Protein AF-A0A971FD75-F1 (afdb_monomer_lite)

Structure (mmCIF, N/CA/C/O backbone):
data_AF-A0A971FD75-F1
#
_entry.id   AF-A0A971FD75-F1
#
loop_
_atom_site.group_PDB
_atom_site.id
_atom_site.type_symbol
_atom_site.label_atom_id
_atom_site.label_alt_id
_atom_site.label_comp_id
_atom_site.label_asym_id
_atom_site.label_entity_id
_atom_site.label_seq_id
_atom_site.pdbx_PDB_ins_code
_atom_site.Cartn_x
_atom_site.Cartn_y
_atom_site.Cartn_z
_atom_site.occupancy
_atom_site.B_iso_or_equiv
_atom_site.auth_seq_id
_atom_site.auth_comp_id
_atom_site.auth_asym_id
_atom_site.auth_atom_id
_atom_site.pdbx_PDB_model_num
ATOM 1 N N . MET A 1 1 ? 3.242 29.278 -9.522 1.00 62.44 1 MET A N 1
ATOM 2 C CA . MET A 1 1 ? 1.840 29.009 -9.127 1.00 62.44 1 MET A CA 1
ATOM 3 C C . MET A 1 1 ? 1.045 28.416 -10.281 1.00 62.44 1 MET A C 1
ATOM 5 O O . MET A 1 1 ? 0.340 27.454 -10.032 1.00 62.44 1 MET A O 1
ATOM 9 N N . GLU A 1 2 ? 1.221 28.890 -11.520 1.00 74.38 2 GLU A N 1
ATOM 10 C CA . GLU A 1 2 ? 0.525 28.341 -12.703 1.00 74.38 2 GLU A CA 1
ATOM 11 C C . GLU A 1 2 ? 0.802 26.853 -12.967 1.00 74.38 2 GLU A C 1
ATOM 13 O O . GLU A 1 2 ? -0.137 26.098 -13.175 1.00 74.38 2 GLU A O 1
ATOM 18 N N . PHE A 1 3 ? 2.045 26.391 -12.792 1.00 81.94 3 PHE A N 1
ATOM 19 C CA . PHE A 1 3 ? 2.397 24.967 -12.920 1.00 81.94 3 PHE A CA 1
ATOM 20 C C . PHE A 1 3 ? 1.574 24.028 -12.014 1.00 81.94 3 PHE A C 1
ATOM 22 O O . PHE A 1 3 ? 1.165 22.949 -12.430 1.00 81.94 3 PHE A O 1
ATOM 29 N N . TYR A 1 4 ? 1.298 24.432 -10.768 1.00 78.31 4 TYR A N 1
ATOM 30 C CA . TYR A 1 4 ? 0.495 23.617 -9.847 1.00 78.31 4 TYR A CA 1
ATOM 31 C C . TYR A 1 4 ? -0.986 23.607 -10.231 1.00 78.31 4 TYR A C 1
ATOM 33 O O . TYR A 1 4 ? -1.673 22.621 -9.975 1.00 78.31 4 TYR A O 1
ATOM 41 N N . LEU A 1 5 ? -1.471 24.695 -10.835 1.00 76.81 5 LEU A N 1
ATOM 42 C CA . LEU A 1 5 ? -2.835 24.776 -11.343 1.00 76.81 5 LEU A CA 1
ATOM 43 C C . LEU A 1 5 ? -2.998 23.892 -12.580 1.00 76.81 5 LEU A C 1
ATOM 45 O O . LEU A 1 5 ? -3.958 23.136 -12.622 1.00 76.81 5 LEU A O 1
ATOM 49 N N . GLU A 1 6 ? -2.043 23.893 -13.514 1.00 83.25 6 GLU A N 1
ATOM 50 C CA . GLU A 1 6 ? -2.048 22.984 -14.672 1.00 83.25 6 GLU A CA 1
ATOM 51 C C . GLU A 1 6 ? -1.949 21.510 -14.264 1.00 83.25 6 GLU A C 1
ATOM 53 O O . GLU A 1 6 ? -2.696 20.683 -14.780 1.00 83.25 6 GLU A O 1
ATOM 58 N N . LEU A 1 7 ? -1.089 21.175 -13.294 1.00 84.12 7 LEU A N 1
ATOM 59 C CA . LEU A 1 7 ? -0.942 19.799 -12.805 1.00 84.12 7 LEU A CA 1
ATOM 60 C C . LEU A 1 7 ? -2.234 19.268 -12.159 1.00 84.12 7 LEU A C 1
ATOM 62 O O . LEU A 1 7 ? -2.563 18.091 -12.297 1.00 84.12 7 LEU A O 1
ATOM 66 N N . LEU A 1 8 ? -2.958 20.123 -11.430 1.00 88.25 8 LEU A N 1
ATOM 67 C CA . LEU A 1 8 ? -4.192 19.751 -10.732 1.00 88.25 8 LEU A CA 1
ATOM 68 C C . LEU A 1 8 ? -5.453 19.946 -11.580 1.00 88.25 8 LEU A C 1
ATOM 70 O O . LEU A 1 8 ? -6.511 19.448 -11.195 1.00 88.25 8 LEU A O 1
ATOM 74 N N . ASN A 1 9 ? -5.367 20.630 -12.722 1.00 88.88 9 ASN A N 1
ATOM 75 C CA . ASN A 1 9 ? -6.523 20.914 -13.569 1.00 88.88 9 ASN A CA 1
ATOM 76 C C . ASN A 1 9 ? -7.304 19.647 -13.977 1.00 88.88 9 ASN A C 1
ATOM 78 O O . ASN A 1 9 ? -8.520 19.632 -13.788 1.00 88.88 9 ASN A O 1
ATOM 82 N N . PRO A 1 10 ? -6.653 18.536 -14.386 1.00 89.19 10 PRO A N 1
ATOM 83 C CA . PRO A 1 10 ? -7.363 17.296 -14.713 1.00 89.19 10 PRO A CA 1
ATOM 84 C C . PRO A 1 10 ? -8.134 16.718 -13.518 1.00 89.19 10 PRO A C 1
ATOM 86 O O . PRO A 1 10 ? -9.202 16.127 -13.672 1.00 89.19 10 PRO A O 1
ATOM 89 N N . VAL A 1 11 ? -7.610 16.904 -12.302 1.00 86.81 11 VAL A N 1
ATOM 90 C CA . VAL A 1 11 ? -8.266 16.457 -11.065 1.00 86.81 11 VAL A CA 1
ATOM 91 C C . VAL A 1 11 ? -9.506 17.303 -10.790 1.00 86.81 11 VAL A C 1
ATOM 93 O O . VAL A 1 11 ? -10.548 16.762 -10.420 1.00 86.81 11 VAL A O 1
ATOM 96 N N . PHE A 1 12 ? -9.416 18.620 -10.978 1.00 89.25 12 PHE A N 1
ATOM 97 C CA . PHE A 1 12 ? -10.556 19.517 -10.802 1.00 89.25 12 PHE A CA 1
ATOM 98 C C . PHE A 1 12 ? -11.646 19.284 -11.846 1.00 89.25 12 PHE A C 1
ATOM 100 O O . PHE A 1 12 ? -12.819 19.261 -11.478 1.00 89.25 12 PHE A O 1
ATOM 107 N N . GLU A 1 13 ? -11.276 19.057 -13.106 1.00 90.56 13 GLU A N 1
ATOM 108 C CA . GLU A 1 13 ? -12.218 18.709 -14.174 1.00 90.56 13 GLU A CA 1
ATOM 109 C C . GLU A 1 13 ? -12.960 17.409 -13.849 1.00 90.56 13 GLU A C 1
ATOM 111 O O . GLU A 1 13 ? -14.191 17.389 -13.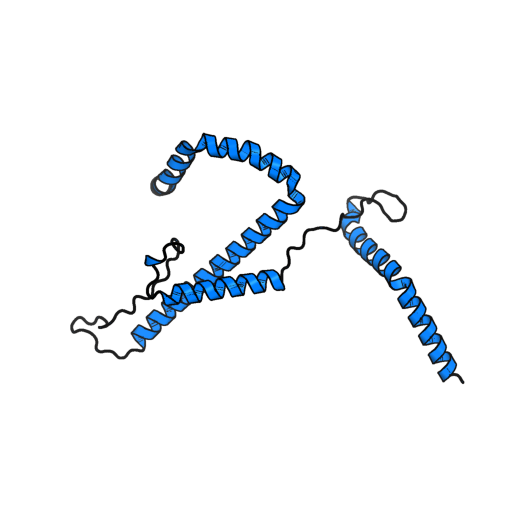853 1.00 90.56 13 GLU A O 1
ATOM 116 N N . HIS A 1 14 ? -12.238 16.363 -13.435 1.00 88.25 14 HIS A N 1
ATOM 117 C CA . HIS A 1 14 ? -12.848 15.101 -13.017 1.00 88.25 14 HIS A CA 1
ATOM 118 C C . HIS A 1 14 ? -13.771 15.274 -11.796 1.00 88.25 14 HIS A C 1
ATOM 120 O O . HIS A 1 14 ? -14.901 14.785 -11.772 1.00 88.25 14 HIS A O 1
ATOM 126 N N . LEU A 1 15 ? -13.339 16.017 -10.772 1.00 89.88 15 LEU A N 1
ATOM 127 C CA . LEU A 1 15 ? -14.175 16.295 -9.600 1.00 89.88 15 LEU A CA 1
ATOM 128 C C . LEU A 1 15 ? -15.438 17.081 -9.962 1.00 89.88 15 LEU A C 1
ATOM 130 O O . LEU A 1 15 ? -16.502 16.816 -9.400 1.00 89.88 15 LEU A O 1
ATOM 134 N N . ALA A 1 16 ? -15.333 18.041 -10.882 1.00 90.69 16 ALA A N 1
ATOM 135 C CA . ALA A 1 16 ? -16.461 18.833 -11.348 1.00 90.69 16 ALA A CA 1
ATOM 136 C C . ALA A 1 16 ? -17.459 17.981 -12.146 1.00 90.69 16 ALA A C 1
ATOM 138 O O . ALA A 1 16 ? -18.668 18.111 -11.928 1.00 90.69 16 ALA A O 1
ATOM 139 N N . GLU A 1 17 ? -16.958 17.093 -13.008 1.00 94.25 17 GLU A N 1
ATOM 140 C CA . GLU A 1 17 ? -17.754 16.166 -13.817 1.00 94.25 17 GLU A CA 1
ATOM 141 C C . GLU A 1 17 ? -18.532 15.175 -12.936 1.00 94.25 17 GLU A C 1
ATOM 143 O O . GLU A 1 17 ? -19.745 15.014 -13.083 1.00 94.25 17 GLU A O 1
ATOM 148 N N . TYR A 1 18 ? -17.875 14.588 -11.932 1.00 93.25 18 TYR A N 1
ATOM 149 C CA . TYR A 1 18 ? -18.455 13.534 -11.091 1.00 93.25 18 TYR A CA 1
ATOM 150 C C . TYR A 1 18 ? -18.986 14.025 -9.733 1.00 93.25 18 TYR A C 1
ATOM 152 O O . TYR A 1 18 ? -19.346 13.222 -8.866 1.00 93.25 18 TYR A O 1
ATOM 160 N N . LYS A 1 19 ? -19.122 15.345 -9.531 1.00 93.25 19 LYS A N 1
ATOM 161 C CA . LYS A 1 19 ? -19.515 15.945 -8.238 1.00 93.25 19 LYS A CA 1
ATOM 162 C C . LYS A 1 19 ? -20.792 15.354 -7.637 1.00 93.25 19 LYS A C 1
ATOM 164 O O . LYS A 1 19 ? -20.858 15.130 -6.432 1.00 93.25 19 LYS A O 1
ATOM 169 N N . ILE A 1 20 ? -21.805 15.076 -8.463 1.00 93.50 20 ILE A N 1
ATOM 170 C CA . ILE A 1 20 ? -23.098 14.541 -8.003 1.00 93.50 20 ILE A CA 1
ATOM 171 C C . ILE A 1 20 ? -22.914 13.130 -7.436 1.00 93.50 20 ILE A C 1
ATOM 173 O O . ILE A 1 20 ? -23.484 12.805 -6.395 1.00 93.50 20 ILE A O 1
ATOM 177 N N . GLN A 1 21 ? -22.082 12.312 -8.082 1.00 93.12 21 GLN A N 1
ATOM 178 C CA . GLN A 1 21 ? -21.790 10.952 -7.639 1.00 93.12 21 GLN A CA 1
ATOM 179 C C . GLN A 1 21 ? -20.998 10.961 -6.331 1.00 93.12 21 GLN A C 1
ATOM 181 O O . GLN A 1 21 ? -21.318 10.197 -5.423 1.00 93.12 21 GLN A O 1
ATOM 186 N N . TYR A 1 22 ? -20.034 11.875 -6.183 1.00 90.38 22 TYR A N 1
ATOM 187 C CA . TYR A 1 22 ? -19.300 12.042 -4.928 1.00 90.38 22 TYR A CA 1
ATOM 188 C C . TYR A 1 22 ? -20.193 12.526 -3.784 1.00 90.38 22 TYR A C 1
ATOM 190 O O . TYR A 1 22 ? -20.110 11.985 -2.683 1.00 90.38 22 TYR A O 1
ATOM 198 N N . ILE A 1 23 ? -21.078 13.498 -4.028 1.00 93.44 23 ILE A N 1
ATOM 199 C CA . ILE A 1 23 ? -22.023 13.994 -3.015 1.00 93.44 23 ILE A CA 1
ATOM 200 C C . ILE A 1 23 ? -23.000 12.886 -2.605 1.00 93.44 23 ILE A C 1
ATOM 202 O O . ILE A 1 23 ? -23.198 12.660 -1.412 1.00 93.44 23 ILE A O 1
ATOM 206 N N . GLY A 1 24 ? -23.572 12.159 -3.569 1.00 95.00 24 GLY A N 1
ATOM 207 C CA . GLY A 1 24 ? -24.460 11.027 -3.293 1.00 95.00 24 GLY A CA 1
ATOM 208 C C . GLY A 1 24 ? -23.749 9.903 -2.534 1.00 95.00 24 GLY A C 1
ATOM 209 O O . GLY A 1 24 ? -24.252 9.412 -1.522 1.00 95.00 24 GLY A O 1
ATOM 210 N N . GLY A 1 25 ? -22.535 9.553 -2.965 1.00 90.38 25 GLY A N 1
ATOM 211 C CA . GLY A 1 25 ? -21.683 8.574 -2.297 1.00 90.38 25 GLY A CA 1
ATOM 212 C C . GLY A 1 25 ? -21.320 8.988 -0.871 1.00 90.38 25 GLY A C 1
ATOM 213 O O . GLY A 1 25 ? -21.386 8.163 0.036 1.00 90.38 25 GLY A O 1
ATOM 214 N N . ALA A 1 26 ? -21.015 10.264 -0.634 1.00 92.12 26 ALA A N 1
ATOM 215 C CA . ALA A 1 26 ? -20.731 10.788 0.699 1.00 92.12 26 ALA A CA 1
ATOM 216 C C . ALA A 1 26 ? -21.976 10.784 1.599 1.00 92.12 26 ALA A C 1
ATOM 218 O O . ALA A 1 26 ? -21.883 10.389 2.762 1.00 92.12 26 ALA A O 1
ATOM 219 N N . ALA A 1 27 ? -23.142 11.165 1.069 1.00 95.06 27 ALA A N 1
ATOM 220 C CA . ALA A 1 27 ? -24.399 11.191 1.815 1.00 95.06 27 ALA A CA 1
ATOM 221 C C . ALA A 1 27 ? -24.818 9.802 2.322 1.00 95.06 27 ALA A C 1
ATOM 223 O O . ALA A 1 27 ? -25.385 9.700 3.405 1.00 95.06 27 ALA A O 1
ATOM 224 N N . ILE A 1 28 ? -24.508 8.735 1.578 1.00 93.56 28 ILE A N 1
ATOM 225 C CA . ILE A 1 28 ? -24.788 7.344 1.977 1.00 93.56 28 ILE A CA 1
ATOM 226 C C . ILE A 1 28 ? -23.619 6.753 2.782 1.00 93.56 28 ILE A C 1
ATOM 228 O O . ILE A 1 28 ? -23.813 6.097 3.809 1.00 93.56 28 ILE A O 1
ATOM 232 N N . GLY A 1 29 ? -22.390 7.006 2.335 1.00 88.94 29 GLY A N 1
ATOM 233 C CA . GLY A 1 29 ? -21.170 6.434 2.893 1.00 88.94 29 GLY A CA 1
ATOM 234 C C . GLY A 1 29 ? -20.827 6.964 4.282 1.00 88.94 29 GLY A C 1
ATOM 235 O O . GLY A 1 29 ? -20.413 6.182 5.135 1.00 88.94 29 GLY A O 1
ATOM 236 N N . LEU A 1 30 ? -21.031 8.257 4.557 1.00 89.50 30 LEU A N 1
ATOM 237 C CA . LEU A 1 30 ? -20.719 8.840 5.868 1.00 89.50 30 LEU A CA 1
ATOM 238 C C . LEU A 1 30 ? -21.618 8.300 6.993 1.00 89.50 30 LEU A C 1
ATOM 240 O O . LEU A 1 30 ? -21.065 7.903 8.022 1.00 89.50 30 LEU A O 1
ATOM 244 N N . PRO A 1 31 ? -22.956 8.205 6.841 1.00 91.75 31 PRO A N 1
ATOM 245 C CA . PRO A 1 31 ? -23.798 7.526 7.823 1.00 91.75 31 PRO A CA 1
ATOM 246 C C . PRO A 1 31 ? -23.392 6.068 8.019 1.00 91.75 31 PRO A C 1
ATOM 248 O O . PRO A 1 31 ? -23.253 5.627 9.159 1.00 91.75 31 PRO A O 1
ATOM 251 N N . PHE A 1 32 ? -23.131 5.332 6.932 1.00 90.69 32 PHE A N 1
ATOM 252 C CA . PHE A 1 32 ? -22.686 3.942 7.021 1.00 90.69 32 PHE A CA 1
ATOM 253 C C . PHE A 1 32 ? -21.385 3.825 7.824 1.00 90.69 32 PHE A C 1
ATOM 255 O O . PHE A 1 32 ? -21.351 3.097 8.814 1.00 90.69 32 PHE A O 1
ATOM 262 N N . LEU A 1 33 ? -20.365 4.622 7.483 1.00 87.06 33 LEU A N 1
ATOM 263 C CA . LEU A 1 33 ? -19.093 4.694 8.205 1.00 87.06 33 LEU A CA 1
ATOM 264 C C . LEU A 1 33 ? -19.272 5.094 9.669 1.00 87.06 33 LEU A C 1
ATOM 266 O O . LEU A 1 33 ? -18.551 4.584 10.525 1.00 87.06 33 LEU A O 1
ATOM 270 N N . TYR A 1 34 ? -20.217 5.985 9.973 1.00 89.38 34 TYR A N 1
ATOM 271 C CA . TYR A 1 34 ? -20.516 6.393 11.340 1.00 89.38 34 TYR A CA 1
ATOM 272 C C . TYR A 1 34 ? -21.090 5.234 12.164 1.00 89.38 34 TYR A C 1
ATOM 274 O O . TYR A 1 34 ? -20.612 4.974 13.274 1.00 89.38 34 TYR A O 1
ATOM 282 N N . PHE A 1 35 ? -22.063 4.494 11.622 1.00 90.62 35 PHE A N 1
ATOM 283 C CA . PHE A 1 35 ? -22.650 3.331 12.294 1.00 90.62 35 PHE A CA 1
ATOM 284 C C . PHE A 1 35 ? -21.658 2.168 12.404 1.00 90.62 35 PHE A C 1
ATOM 286 O O . PHE A 1 35 ? -21.522 1.556 13.466 1.00 90.62 35 PHE A O 1
ATOM 293 N N . SER A 1 36 ? -20.902 1.899 11.342 1.00 87.69 36 SER A N 1
ATOM 294 C CA . SER A 1 36 ? -19.928 0.812 11.282 1.00 87.69 36 SER A CA 1
ATOM 295 C C . SER A 1 36 ? -18.557 1.187 11.849 1.00 87.69 36 SER A C 1
ATOM 297 O O . SER A 1 36 ? -17.649 0.358 11.788 1.00 87.69 36 SER A O 1
ATOM 299 N N . ARG A 1 37 ? -18.384 2.391 12.424 1.00 83.06 37 ARG A N 1
ATOM 300 C CA . ARG A 1 37 ? -17.082 2.969 12.831 1.00 83.06 37 ARG A CA 1
ATOM 301 C C . ARG A 1 37 ? -16.201 2.030 13.646 1.00 83.06 37 ARG A C 1
ATOM 303 O O . ARG A 1 37 ? -14.979 2.092 13.575 1.00 83.06 37 ARG A O 1
ATOM 310 N N . LYS A 1 38 ? -16.828 1.153 14.433 1.00 79.94 38 LYS A N 1
ATOM 311 C CA . LYS A 1 38 ? -16.150 0.158 15.268 1.00 79.94 38 LYS A CA 1
ATOM 312 C C . LYS A 1 38 ? -15.329 -0.839 14.439 1.00 79.94 38 LYS A C 1
ATOM 314 O O . LYS A 1 38 ? -14.312 -1.317 14.926 1.00 79.94 38 LYS A O 1
ATOM 319 N N . TYR A 1 39 ? -15.771 -1.132 13.220 1.00 84.00 39 TYR A N 1
ATOM 320 C CA . TYR A 1 39 ? -15.149 -2.075 12.292 1.00 84.00 39 TYR A CA 1
ATOM 321 C C . TYR A 1 39 ? -14.440 -1.355 11.144 1.00 84.00 39 TYR A C 1
ATOM 323 O O . TYR A 1 39 ? -13.330 -1.732 10.781 1.00 84.00 39 TYR A O 1
ATOM 331 N N . THR A 1 40 ? -15.034 -0.283 10.613 1.00 85.56 40 THR A N 1
ATOM 332 C CA . THR A 1 40 ? -14.477 0.425 9.453 1.00 85.56 40 THR A CA 1
ATOM 333 C C . THR A 1 40 ? -13.242 1.244 9.786 1.00 85.56 40 THR A C 1
ATOM 335 O O . THR A 1 40 ? -12.313 1.247 8.991 1.00 85.56 40 THR A O 1
ATOM 338 N N . VAL A 1 41 ? -13.162 1.886 10.957 1.00 85.06 41 VAL A N 1
ATOM 339 C CA . VAL A 1 41 ? -11.969 2.674 11.316 1.00 85.06 41 VAL A CA 1
ATOM 340 C C . VAL A 1 41 ? -10.721 1.788 11.468 1.00 85.06 41 VAL A C 1
ATOM 342 O O . VAL A 1 41 ? -9.711 2.107 10.842 1.00 85.06 41 VAL A O 1
ATOM 345 N N . PRO A 1 42 ? -10.750 0.660 12.215 1.00 86.62 42 PRO A N 1
ATOM 346 C CA . PRO A 1 42 ? -9.613 -0.261 12.255 1.00 86.62 42 PRO A CA 1
ATOM 347 C C . PRO A 1 42 ? -9.253 -0.827 10.881 1.00 86.62 42 PRO A C 1
ATOM 349 O O . PRO A 1 42 ? -8.071 -0.928 10.571 1.00 86.62 42 PRO A O 1
ATOM 352 N N . LEU A 1 43 ? -10.254 -1.156 10.054 1.00 88.25 43 LEU A N 1
ATOM 353 C CA . LEU A 1 43 ? -10.038 -1.658 8.698 1.00 88.25 43 LEU A CA 1
ATOM 354 C C . LEU A 1 43 ? -9.314 -0.630 7.821 1.00 88.25 43 LEU A C 1
ATOM 356 O O . LEU A 1 43 ? -8.328 -0.977 7.183 1.00 88.25 43 LEU A O 1
ATOM 360 N N . ILE A 1 44 ? -9.756 0.630 7.826 1.00 88.69 44 ILE A N 1
ATOM 361 C CA . ILE A 1 44 ? -9.132 1.706 7.042 1.00 88.69 44 ILE A CA 1
ATOM 362 C C . ILE A 1 44 ? -7.687 1.931 7.489 1.00 88.69 44 ILE A C 1
ATOM 364 O O . ILE A 1 44 ? -6.798 1.992 6.648 1.00 88.69 44 ILE A O 1
ATOM 368 N N . LEU A 1 45 ? -7.434 2.015 8.800 1.00 88.44 45 LEU A N 1
ATOM 369 C CA . LEU A 1 45 ? -6.072 2.179 9.320 1.00 88.44 45 LEU A CA 1
ATOM 370 C C . LEU A 1 45 ? -5.169 1.000 8.941 1.00 88.44 45 LEU A C 1
ATOM 372 O O . LEU A 1 45 ? -4.003 1.203 8.620 1.00 88.44 45 LEU A O 1
ATOM 376 N N . TYR A 1 46 ? -5.714 -0.216 8.947 1.00 89.75 46 TYR A N 1
ATOM 377 C CA . TYR A 1 46 ? -4.987 -1.418 8.555 1.00 89.75 46 TYR A CA 1
ATOM 378 C C . TYR A 1 46 ? -4.669 -1.449 7.057 1.00 89.75 46 TYR A C 1
ATOM 380 O O . TYR A 1 46 ? -3.548 -1.766 6.674 1.00 89.75 46 TYR A O 1
ATOM 388 N N . LEU A 1 47 ? -5.628 -1.078 6.204 1.00 91.69 47 LEU A N 1
ATOM 389 C CA . LEU A 1 47 ? -5.410 -0.959 4.761 1.00 91.69 47 LEU A CA 1
ATOM 390 C C . LEU A 1 47 ? -4.401 0.144 4.432 1.00 91.69 47 LEU A C 1
ATOM 392 O O . LEU A 1 47 ? -3.551 -0.051 3.569 1.00 91.69 47 LEU A O 1
ATOM 396 N N . LEU A 1 48 ? -4.457 1.273 5.144 1.00 93.50 48 LEU A N 1
ATOM 397 C CA . LEU A 1 48 ? -3.485 2.353 5.003 1.00 93.50 48 LEU A CA 1
ATOM 398 C C . LEU A 1 48 ? -2.083 1.861 5.368 1.00 93.50 48 LEU A C 1
ATOM 400 O O . LEU A 1 48 ? -1.142 2.061 4.608 1.00 93.50 48 LEU A O 1
ATOM 404 N N . GLU A 1 49 ? -1.937 1.158 6.483 1.00 92.94 49 GLU A N 1
ATOM 405 C CA . GLU A 1 49 ? -0.663 0.562 6.877 1.00 92.94 49 GLU A CA 1
ATOM 406 C C . GLU A 1 49 ? -0.138 -0.451 5.844 1.00 92.94 49 GLU A C 1
ATOM 408 O O . GLU A 1 49 ? 1.030 -0.373 5.464 1.00 92.94 49 GLU A O 1
ATOM 413 N N . ILE A 1 50 ? -0.997 -1.335 5.318 1.00 93.56 50 ILE A N 1
ATOM 414 C CA . ILE A 1 50 ? -0.633 -2.241 4.216 1.00 93.56 50 ILE A CA 1
ATOM 415 C C . ILE A 1 50 ? -0.166 -1.441 2.998 1.00 93.56 50 ILE A C 1
ATOM 417 O O . ILE A 1 50 ? 0.879 -1.760 2.441 1.00 93.56 50 ILE A O 1
ATOM 421 N N . SER A 1 51 ? -0.886 -0.385 2.607 1.00 95.31 51 SER A N 1
ATOM 422 C CA . SER A 1 51 ? -0.495 0.445 1.462 1.00 95.31 51 SER A CA 1
ATOM 423 C C . SER A 1 51 ? 0.888 1.073 1.650 1.00 95.31 51 SER A C 1
ATOM 425 O O . SER A 1 51 ? 1.696 1.029 0.730 1.00 95.31 51 SER A O 1
ATOM 427 N N . VAL A 1 52 ? 1.217 1.549 2.857 1.00 95.38 52 VAL A N 1
ATOM 428 C CA . VAL A 1 52 ? 2.551 2.080 3.180 1.00 95.38 52 VAL A CA 1
ATOM 429 C C . VAL A 1 52 ? 3.622 0.998 3.047 1.00 95.38 5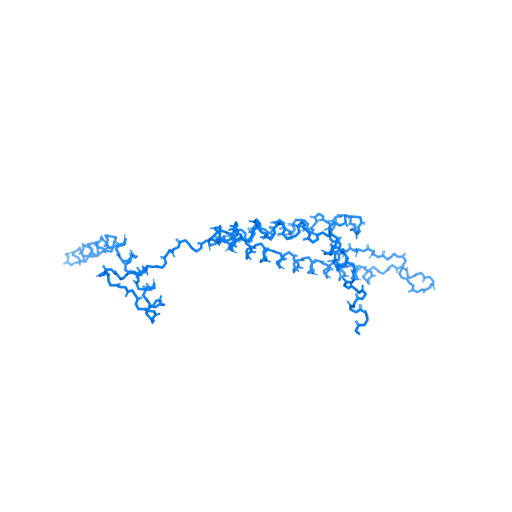2 VAL A C 1
ATOM 431 O O . VAL A 1 52 ? 4.666 1.248 2.447 1.00 95.38 52 VAL A O 1
ATOM 434 N N . TYR A 1 53 ? 3.375 -0.212 3.557 1.00 95.06 53 TYR A N 1
ATOM 435 C CA . TYR A 1 53 ? 4.321 -1.320 3.413 1.00 95.06 53 TYR A CA 1
ATOM 436 C C . TYR A 1 53 ? 4.528 -1.736 1.958 1.00 95.06 53 TYR A C 1
ATOM 438 O O . TYR A 1 53 ? 5.666 -1.982 1.561 1.00 95.06 53 TYR A O 1
ATOM 446 N N . LEU A 1 54 ? 3.460 -1.786 1.160 1.00 95.31 54 LEU A N 1
ATOM 447 C CA . LEU A 1 54 ? 3.549 -2.111 -0.262 1.00 95.31 54 LEU A CA 1
ATOM 448 C C . LEU A 1 54 ? 4.310 -1.031 -1.037 1.00 95.31 54 LEU A C 1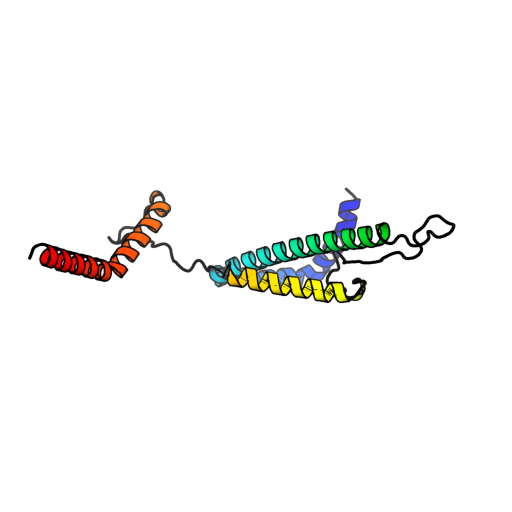
ATOM 450 O O . LEU A 1 54 ? 5.201 -1.378 -1.803 1.00 95.31 54 LEU A O 1
ATOM 454 N N . SER A 1 55 ? 4.048 0.256 -0.784 1.00 94.75 55 SER A N 1
ATOM 455 C CA . SER A 1 55 ? 4.788 1.356 -1.417 1.00 94.75 55 SER A CA 1
ATOM 456 C C . SER A 1 55 ? 6.273 1.351 -1.049 1.00 94.75 55 SER A C 1
ATOM 458 O O . SER A 1 55 ? 7.123 1.557 -1.913 1.00 94.75 55 SER A O 1
ATOM 460 N N . LEU A 1 56 ? 6.608 1.086 0.221 1.00 96.19 56 LEU A N 1
ATOM 461 C CA . LEU A 1 56 ? 8.001 0.959 0.659 1.00 96.19 56 LEU A CA 1
ATOM 462 C C . LEU A 1 56 ? 8.689 -0.242 0.003 1.00 96.19 56 LEU A C 1
ATOM 464 O O . LEU A 1 56 ? 9.805 -0.106 -0.490 1.00 96.19 56 LEU A O 1
ATOM 468 N N . MET A 1 57 ? 8.026 -1.401 -0.030 1.00 96.25 57 MET A N 1
ATOM 469 C CA . MET A 1 57 ? 8.546 -2.603 -0.683 1.00 96.25 57 MET A CA 1
ATOM 470 C C . MET A 1 57 ? 8.781 -2.359 -2.178 1.00 96.25 57 MET A C 1
ATOM 472 O O . MET A 1 57 ? 9.883 -2.617 -2.654 1.00 96.25 57 MET A O 1
ATOM 476 N N . HIS A 1 58 ? 7.801 -1.786 -2.885 1.00 95.75 58 HIS A N 1
ATOM 477 C CA . HIS A 1 58 ? 7.916 -1.431 -4.299 1.00 95.75 58 HIS A CA 1
ATOM 478 C C . HIS A 1 58 ? 9.102 -0.490 -4.547 1.00 95.75 58 HIS A C 1
ATOM 480 O O . HIS A 1 58 ? 9.936 -0.759 -5.409 1.00 95.75 58 HIS A O 1
ATOM 486 N N . GLY A 1 59 ? 9.241 0.571 -3.742 1.00 95.44 59 GLY A N 1
ATOM 487 C CA . GLY A 1 59 ? 10.368 1.501 -3.845 1.00 95.44 59 GLY A CA 1
ATOM 488 C C . GLY A 1 59 ? 11.728 0.832 -3.615 1.00 95.44 59 GLY A C 1
ATOM 489 O O . GLY A 1 59 ? 12.685 1.109 -4.338 1.00 95.44 59 GLY A O 1
ATOM 490 N N . VAL A 1 60 ? 11.819 -0.092 -2.652 1.00 96.19 60 VAL A N 1
ATOM 491 C CA . VAL A 1 60 ? 13.042 -0.874 -2.402 1.00 96.19 60 VAL A CA 1
ATOM 492 C C . VAL A 1 60 ? 13.351 -1.803 -3.575 1.00 96.19 60 VAL A C 1
ATOM 494 O O . VAL A 1 60 ? 14.495 -1.845 -4.023 1.00 96.19 60 VAL A O 1
ATOM 497 N N . VAL A 1 61 ? 12.355 -2.519 -4.102 1.00 95.25 61 VAL A N 1
ATOM 498 C CA . VAL A 1 61 ? 12.522 -3.387 -5.277 1.00 95.25 61 VAL A CA 1
ATOM 499 C C . VAL A 1 61 ? 12.974 -2.573 -6.485 1.00 95.25 61 VAL A C 1
ATOM 501 O O . VAL A 1 61 ? 13.934 -2.960 -7.144 1.00 95.25 61 VAL A O 1
ATOM 504 N N . HIS A 1 62 ? 12.353 -1.421 -6.738 1.00 94.38 62 HIS A N 1
ATOM 505 C CA . HIS A 1 62 ? 12.747 -0.510 -7.809 1.00 94.38 62 HIS A CA 1
ATOM 506 C C . HIS A 1 62 ? 14.219 -0.095 -7.696 1.00 94.38 62 HIS A C 1
ATOM 508 O O . HIS A 1 62 ? 14.982 -0.232 -8.652 1.00 94.38 62 HIS A O 1
ATOM 514 N N . LEU A 1 63 ? 14.654 0.324 -6.505 1.00 94.69 63 LEU A N 1
ATOM 515 C CA . LEU A 1 63 ? 16.048 0.690 -6.260 1.00 94.69 63 LEU A CA 1
ATOM 516 C C . LEU A 1 63 ? 17.000 -0.498 -6.461 1.00 94.69 63 LEU A C 1
ATOM 518 O O . LEU A 1 63 ? 18.052 -0.339 -7.078 1.00 94.69 63 LEU A O 1
ATOM 522 N N . LEU A 1 64 ? 16.639 -1.693 -5.986 1.00 95.12 64 LEU A N 1
ATOM 523 C CA . LEU A 1 64 ? 17.447 -2.900 -6.181 1.00 95.12 64 LEU A CA 1
ATOM 524 C C . LEU A 1 64 ? 17.576 -3.273 -7.659 1.00 95.12 64 LEU A C 1
ATOM 526 O O . LEU A 1 64 ? 18.668 -3.638 -8.094 1.00 95.12 64 LEU A O 1
ATOM 530 N N . VAL A 1 65 ? 16.497 -3.164 -8.435 1.00 94.00 65 VAL A N 1
ATOM 531 C CA . VAL A 1 65 ? 16.513 -3.436 -9.879 1.00 94.00 65 VAL A CA 1
ATOM 532 C C . VAL A 1 65 ? 17.435 -2.457 -10.592 1.00 94.00 65 VAL A C 1
ATOM 534 O O . VAL A 1 65 ? 18.297 -2.904 -11.344 1.00 94.00 65 VAL A O 1
ATOM 537 N N . LEU A 1 66 ? 17.333 -1.157 -10.295 1.00 91.56 66 LEU A N 1
ATOM 538 C CA . LEU A 1 66 ? 18.214 -0.134 -10.864 1.00 91.56 66 LEU A CA 1
ATOM 539 C C . LEU A 1 66 ? 19.687 -0.391 -10.535 1.00 91.56 66 LEU A C 1
ATOM 541 O O . LEU A 1 66 ? 20.531 -0.376 -11.428 1.00 91.56 66 LEU A O 1
ATOM 545 N N . VAL A 1 67 ? 20.000 -0.676 -9.268 1.00 93.69 67 VAL A N 1
ATOM 546 C CA . VAL A 1 67 ? 21.374 -0.977 -8.840 1.00 93.69 67 VAL A CA 1
ATOM 547 C C . VAL A 1 67 ? 21.890 -2.250 -9.510 1.00 93.69 67 VAL A C 1
ATOM 549 O O . VAL A 1 67 ? 23.037 -2.285 -9.946 1.00 93.69 67 VAL A O 1
ATOM 552 N N . THR A 1 68 ? 21.057 -3.285 -9.639 1.00 92.50 68 THR A N 1
ATOM 553 C CA . THR A 1 68 ? 21.454 -4.552 -10.275 1.00 92.50 68 THR A CA 1
ATOM 554 C C . THR A 1 68 ? 21.641 -4.387 -11.782 1.00 92.50 68 THR A C 1
ATOM 556 O O . THR A 1 68 ? 22.595 -4.927 -12.339 1.00 92.50 68 THR A O 1
ATOM 559 N N . ALA A 1 69 ? 20.771 -3.622 -12.445 1.00 89.62 69 ALA A N 1
ATOM 560 C CA . ALA A 1 69 ? 20.894 -3.289 -13.860 1.00 89.62 69 ALA A CA 1
ATOM 561 C C . ALA A 1 69 ? 22.179 -2.497 -14.119 1.00 89.62 69 ALA A C 1
ATOM 563 O O . ALA A 1 69 ? 22.981 -2.884 -14.970 1.00 89.62 69 ALA A O 1
ATOM 564 N N . TRP A 1 70 ? 22.427 -1.461 -13.313 1.00 88.12 70 TRP A N 1
ATOM 565 C CA . TRP A 1 70 ? 23.662 -0.683 -13.348 1.00 88.12 70 TRP A CA 1
ATOM 566 C C . TRP A 1 70 ? 24.894 -1.568 -13.129 1.00 88.12 70 TRP A C 1
ATOM 568 O O . TRP A 1 70 ? 25.807 -1.573 -13.952 1.00 88.12 70 TRP A O 1
ATOM 578 N N . PHE A 1 71 ? 24.888 -2.398 -12.082 1.00 89.88 71 PHE A N 1
ATOM 579 C CA . PHE A 1 71 ? 25.987 -3.312 -11.785 1.00 89.88 71 PHE A CA 1
ATOM 580 C C . PHE A 1 71 ? 26.231 -4.304 -12.925 1.00 89.88 71 PHE A C 1
ATOM 582 O O . PHE A 1 71 ? 27.381 -4.569 -13.273 1.00 89.88 71 PHE A O 1
ATOM 589 N N . LYS A 1 72 ? 25.176 -4.842 -13.547 1.00 86.75 72 LYS A N 1
ATOM 590 C CA . LYS A 1 72 ? 25.286 -5.743 -14.701 1.00 86.75 72 LYS A CA 1
ATOM 591 C C . LYS A 1 72 ? 25.930 -5.046 -15.900 1.00 86.75 72 LYS A C 1
ATOM 593 O O . LYS A 1 72 ? 26.802 -5.639 -16.529 1.00 86.75 72 LYS A O 1
ATOM 598 N N . VAL A 1 73 ? 25.549 -3.800 -16.189 1.00 84.44 73 VAL A N 1
ATOM 599 C CA . VAL A 1 73 ? 26.159 -3.003 -17.267 1.00 84.44 73 VAL A CA 1
ATOM 600 C C . VAL A 1 73 ? 27.642 -2.752 -16.982 1.00 84.44 73 VAL A C 1
ATOM 602 O O . VAL A 1 73 ? 28.468 -2.969 -17.862 1.00 84.44 73 VAL A O 1
ATOM 605 N N . THR A 1 74 ? 27.998 -2.363 -15.754 1.00 83.94 74 THR A N 1
ATOM 606 C CA . THR A 1 74 ? 29.392 -2.079 -15.368 1.00 83.94 74 THR A CA 1
ATOM 607 C C . THR A 1 74 ? 30.270 -3.332 -15.303 1.00 83.94 74 THR A C 1
ATOM 609 O O . THR A 1 74 ? 31.441 -3.281 -15.670 1.00 83.94 74 THR A O 1
ATOM 612 N N . SER A 1 75 ? 29.733 -4.455 -14.823 1.00 84.56 75 SER A N 1
ATOM 613 C CA . SER A 1 75 ? 30.484 -5.709 -14.658 1.00 84.56 75 SER A CA 1
ATOM 614 C C . SER A 1 75 ? 30.610 -6.511 -15.949 1.00 84.56 75 SER A C 1
ATOM 616 O O . SER A 1 75 ? 31.568 -7.273 -16.101 1.00 84.56 75 SER A O 1
ATOM 618 N N . SER A 1 76 ? 29.689 -6.342 -16.903 1.00 75.50 76 SER A N 1
ATOM 619 C CA . SER A 1 76 ? 29.882 -6.898 -18.234 1.00 75.50 76 SER A CA 1
ATOM 620 C C . SER A 1 76 ? 30.995 -6.095 -18.911 1.00 75.50 76 SER A C 1
ATOM 622 O O . SER A 1 76 ? 30.774 -4.989 -19.394 1.00 75.50 76 SER A O 1
ATOM 624 N N . MET A 1 77 ? 32.215 -6.640 -18.948 1.00 63.88 77 MET A N 1
ATOM 625 C CA . MET A 1 77 ? 33.323 -6.130 -19.771 1.00 63.88 77 MET A CA 1
ATOM 626 C C . MET A 1 77 ? 33.028 -6.351 -21.269 1.00 63.88 77 MET A C 1
ATOM 628 O O . MET A 1 77 ? 33.840 -6.902 -22.010 1.00 63.88 77 MET A O 1
ATOM 632 N N . LYS A 1 78 ? 31.814 -6.017 -21.718 1.00 61.19 78 LYS A N 1
ATOM 633 C CA . LYS A 1 78 ? 31.398 -6.121 -23.111 1.00 61.19 78 LYS A CA 1
ATOM 634 C C . LYS A 1 78 ? 31.984 -4.949 -23.880 1.00 61.19 78 LYS A C 1
ATOM 636 O O . LYS A 1 78 ? 32.052 -3.831 -23.373 1.00 61.19 78 LYS A O 1
ATOM 641 N N . ALA A 1 79 ? 32.417 -5.234 -25.106 1.00 58.94 79 ALA A N 1
ATOM 642 C CA . ALA A 1 79 ? 33.015 -4.252 -25.992 1.00 58.94 79 ALA A CA 1
ATOM 643 C C . ALA A 1 79 ? 32.106 -3.019 -26.098 1.00 58.94 79 ALA A C 1
ATOM 645 O O . ALA A 1 79 ? 30.921 -3.126 -26.441 1.00 58.94 79 ALA A O 1
ATOM 646 N N . LEU A 1 80 ? 32.681 -1.866 -25.761 1.00 65.44 80 LEU A N 1
ATOM 647 C CA . LEU A 1 80 ? 32.103 -0.562 -26.043 1.00 65.44 80 LEU A CA 1
ATOM 648 C C . LEU A 1 80 ? 31.879 -0.478 -27.554 1.00 65.44 80 LEU A C 1
ATOM 650 O O . LEU A 1 80 ? 32.726 -0.917 -28.340 1.00 65.44 80 LEU A O 1
ATOM 654 N N . ARG A 1 81 ? 30.739 0.067 -27.971 1.00 64.06 81 ARG A N 1
ATOM 655 C CA . ARG A 1 81 ? 30.559 0.449 -29.370 1.00 64.06 81 ARG A CA 1
ATOM 656 C C . ARG A 1 81 ? 31.608 1.519 -29.735 1.00 64.06 81 ARG A C 1
ATOM 658 O O . ARG A 1 81 ? 32.138 2.175 -28.835 1.00 64.06 81 ARG A O 1
ATOM 665 N N . PRO A 1 82 ? 31.944 1.714 -31.023 1.00 66.00 82 PRO A N 1
ATOM 666 C CA . PRO A 1 82 ? 32.914 2.733 -31.453 1.00 66.00 82 PRO A CA 1
ATOM 667 C C . PRO A 1 82 ? 32.587 4.168 -30.986 1.00 66.00 82 PRO A C 1
ATOM 669 O O . PRO A 1 82 ? 33.475 5.010 -30.927 1.00 66.00 82 PRO A O 1
ATOM 672 N N . ASP A 1 83 ? 31.338 4.433 -30.611 1.00 74.00 83 ASP A N 1
ATOM 673 C CA . ASP A 1 83 ? 30.804 5.658 -30.002 1.00 74.00 83 ASP A CA 1
ATOM 674 C C . ASP A 1 83 ? 30.964 5.735 -28.465 1.00 74.00 83 ASP A C 1
ATOM 676 O O . ASP A 1 83 ? 30.514 6.693 -27.841 1.00 74.00 83 ASP A O 1
ATOM 680 N N . GLY A 1 84 ? 31.613 4.752 -27.832 1.00 66.94 84 GLY A N 1
ATOM 681 C CA . GLY A 1 84 ? 31.878 4.733 -26.389 1.00 66.94 84 GLY A CA 1
ATOM 682 C C . GLY A 1 84 ? 30.672 4.353 -25.523 1.00 66.94 84 GLY A C 1
ATOM 683 O O . GLY A 1 84 ? 30.765 4.400 -24.297 1.00 66.94 84 GLY A O 1
ATOM 684 N N . THR A 1 85 ? 29.549 3.959 -26.130 1.00 69.44 85 THR A N 1
ATOM 685 C CA . THR A 1 85 ? 28.362 3.483 -25.411 1.00 69.44 85 THR A CA 1
ATOM 686 C C . THR A 1 85 ? 28.394 1.956 -25.221 1.00 69.44 85 THR A C 1
ATOM 688 O O . THR A 1 85 ? 28.973 1.238 -26.046 1.00 69.44 85 THR A O 1
ATOM 691 N N . PRO A 1 86 ? 27.805 1.412 -24.137 1.00 65.44 86 PRO A N 1
ATOM 692 C CA . PRO A 1 86 ? 27.674 -0.034 -23.961 1.00 65.44 86 PRO A CA 1
ATOM 693 C C . PRO A 1 86 ? 26.890 -0.669 -25.119 1.00 65.44 86 PRO A C 1
ATOM 695 O O . PRO A 1 86 ? 25.850 -0.156 -25.528 1.00 65.44 86 PRO A O 1
ATOM 698 N N . SER A 1 87 ? 27.369 -1.799 -25.649 1.00 65.75 87 SER A N 1
ATOM 699 C CA . SER A 1 87 ? 26.741 -2.472 -26.800 1.00 65.75 87 SER A CA 1
ATOM 700 C C . SER A 1 87 ? 25.371 -3.089 -26.501 1.00 65.75 87 SER A C 1
ATOM 702 O O . SER A 1 87 ? 24.534 -3.148 -27.406 1.00 65.75 87 SER A O 1
ATOM 704 N N . GLU A 1 88 ? 25.123 -3.455 -25.243 1.00 68.00 88 GLU A N 1
ATOM 705 C CA . GLU A 1 88 ? 23.825 -3.857 -24.698 1.00 68.00 88 GLU A CA 1
ATOM 706 C C . GLU A 1 88 ? 23.482 -2.957 -23.505 1.00 68.00 88 GLU A C 1
ATOM 708 O O . GLU A 1 88 ? 24.176 -2.985 -22.485 1.00 68.00 88 GLU A O 1
ATOM 713 N N . GLN A 1 89 ? 22.406 -2.175 -23.614 1.00 70.88 89 GLN A N 1
ATOM 714 C CA . GLN A 1 89 ? 21.780 -1.550 -22.452 1.00 70.88 89 GLN A CA 1
ATOM 715 C C . GLN A 1 89 ? 20.836 -2.567 -21.808 1.00 70.88 89 GLN A C 1
ATOM 717 O O . GLN A 1 89 ? 20.083 -3.270 -22.480 1.00 70.88 89 GLN A O 1
ATOM 722 N N . VAL A 1 90 ? 20.961 -2.728 -20.493 1.00 79.31 90 VAL A N 1
ATOM 723 C CA . VAL A 1 90 ? 20.069 -3.583 -19.713 1.00 79.31 90 VAL A CA 1
ATOM 724 C C . VAL A 1 90 ? 18.891 -2.715 -19.295 1.00 79.31 90 VAL A C 1
ATOM 726 O O . VAL A 1 90 ? 18.948 -2.058 -18.258 1.00 79.31 90 VAL A O 1
ATOM 729 N N . ASP A 1 91 ? 17.841 -2.724 -20.109 1.00 81.56 91 ASP A N 1
ATOM 730 C CA . ASP A 1 91 ? 16.640 -1.908 -19.908 1.00 81.56 91 ASP A CA 1
ATOM 731 C C . ASP A 1 91 ? 15.695 -2.578 -18.905 1.00 81.56 91 ASP A C 1
ATOM 733 O O . ASP A 1 91 ? 14.578 -2.976 -19.213 1.00 81.56 91 ASP A O 1
ATOM 737 N N . TRP A 1 92 ? 16.189 -2.801 -17.686 1.00 89.31 92 TRP A N 1
ATOM 738 C CA . TRP A 1 92 ? 15.353 -3.321 -16.612 1.00 89.31 92 TRP A CA 1
ATOM 739 C C . TRP A 1 92 ? 14.581 -2.181 -15.965 1.00 89.31 92 TRP A C 1
ATOM 741 O O . TRP A 1 92 ? 15.164 -1.343 -15.275 1.00 89.31 92 TRP A O 1
ATOM 751 N N . THR A 1 93 ? 13.268 -2.165 -16.161 1.00 85.50 93 THR A N 1
ATOM 752 C CA . THR A 1 93 ? 12.386 -1.102 -15.693 1.00 85.50 93 THR A CA 1
ATOM 753 C C . THR A 1 93 ? 11.285 -1.654 -14.802 1.00 85.50 93 THR A C 1
ATOM 755 O O . THR A 1 93 ? 10.606 -2.630 -15.122 1.00 85.50 93 THR A O 1
ATOM 758 N N . THR A 1 94 ? 11.074 -0.985 -13.670 1.00 90.44 94 THR A N 1
ATOM 759 C CA . THR A 1 94 ? 9.856 -1.133 -12.872 1.00 90.44 94 THR A CA 1
ATOM 760 C C . THR A 1 94 ? 9.163 0.229 -12.775 1.00 90.44 94 THR A C 1
ATOM 762 O O . THR A 1 94 ? 9.796 1.210 -12.374 1.00 90.44 94 THR A O 1
ATOM 765 N N . PRO A 1 95 ? 7.890 0.345 -13.184 1.00 90.19 95 PRO A N 1
ATOM 766 C CA . PRO A 1 95 ? 7.171 1.618 -13.178 1.00 90.19 95 PRO A CA 1
ATOM 767 C C . PRO A 1 95 ? 6.845 2.083 -11.749 1.00 90.19 95 PRO A C 1
ATOM 769 O O . PRO A 1 95 ? 6.137 1.393 -11.027 1.00 90.19 95 PRO A O 1
ATOM 772 N N . LEU A 1 96 ? 7.290 3.289 -11.369 1.00 87.00 96 LEU A N 1
ATOM 773 C CA . LEU A 1 96 ? 7.065 3.852 -10.023 1.00 87.00 96 LEU A CA 1
ATOM 774 C C . LEU A 1 96 ? 5.608 4.246 -9.742 1.00 87.00 96 LEU A C 1
ATOM 776 O O . LEU A 1 96 ? 5.110 4.078 -8.632 1.00 87.00 96 LEU A O 1
ATOM 780 N N . PHE A 1 97 ? 4.932 4.828 -10.735 1.00 87.69 97 PHE A N 1
ATOM 781 C CA . PHE A 1 97 ? 3.581 5.383 -10.571 1.00 87.69 97 PHE A CA 1
ATOM 782 C C . PHE A 1 97 ? 2.515 4.521 -11.251 1.00 87.69 97 PHE A C 1
ATOM 784 O O . PHE A 1 97 ? 1.422 4.340 -10.718 1.00 87.69 97 PHE A O 1
ATOM 791 N N . SER A 1 98 ? 2.856 3.938 -12.401 1.00 87.75 98 SER A N 1
ATOM 792 C CA . SER A 1 98 ? 1.967 3.101 -13.211 1.00 87.75 98 SER A CA 1
ATOM 793 C C . SER A 1 98 ? 2.219 1.609 -12.979 1.00 87.75 98 SER A C 1
ATOM 795 O O . SER A 1 98 ? 2.259 0.836 -13.929 1.00 87.75 98 SER A O 1
ATOM 797 N N . PHE A 1 99 ? 2.381 1.186 -11.720 1.00 85.19 99 PHE A N 1
ATOM 798 C CA . PHE A 1 99 ? 2.657 -0.215 -11.344 1.00 85.19 99 PHE A CA 1
ATOM 799 C C . PHE A 1 99 ? 1.551 -1.211 -11.736 1.00 85.19 99 PHE A C 1
ATOM 801 O O . PHE A 1 99 ? 1.746 -2.423 -11.727 1.00 85.19 99 PHE A O 1
ATOM 808 N N . TRP A 1 100 ? 0.384 -0.705 -12.129 1.00 83.56 100 TRP A N 1
ATOM 809 C CA . TRP A 1 100 ? -0.714 -1.504 -12.667 1.00 83.56 100 TRP A CA 1
ATOM 810 C C . TRP A 1 100 ? -0.517 -1.896 -14.135 1.00 83.56 100 TRP A C 1
ATOM 812 O O . TRP A 1 100 ? -1.100 -2.886 -14.584 1.00 83.56 100 TRP A O 1
ATOM 822 N N . ASP A 1 101 ? 0.276 -1.129 -14.888 1.00 90.25 101 ASP A N 1
ATOM 823 C CA . ASP A 1 101 ? 0.507 -1.386 -16.303 1.00 90.25 101 ASP A CA 1
ATOM 824 C C . ASP A 1 101 ? 1.627 -2.414 -16.481 1.00 90.25 101 ASP A C 1
ATOM 826 O O . ASP A 1 101 ? 2.817 -2.135 -16.334 1.00 90.25 101 ASP A O 1
ATOM 830 N N . ARG A 1 102 ? 1.218 -3.638 -16.815 1.00 90.81 102 ARG A N 1
ATOM 831 C CA . ARG A 1 102 ? 2.118 -4.783 -16.987 1.00 90.81 102 ARG A CA 1
ATOM 832 C C . ARG A 1 102 ? 3.049 -4.624 -18.183 1.00 90.81 102 ARG A C 1
ATOM 834 O O . ARG A 1 102 ? 4.069 -5.302 -18.223 1.00 90.81 102 ARG A O 1
ATOM 841 N N . SER A 1 103 ? 2.693 -3.776 -19.148 1.00 91.69 103 SER A N 1
ATOM 842 C CA . SER A 1 103 ? 3.501 -3.571 -20.352 1.00 91.69 103 SER A CA 1
ATOM 843 C C . SER A 1 103 ? 4.782 -2.785 -20.076 1.00 91.69 103 SER A C 1
ATOM 845 O O . SER A 1 103 ? 5.750 -2.937 -20.807 1.00 91.69 103 SER A O 1
ATOM 847 N N . LEU A 1 104 ? 4.820 -2.019 -18.981 1.00 89.81 104 LEU A N 1
ATOM 848 C CA . LEU A 1 104 ? 5.984 -1.234 -18.561 1.00 89.81 104 LEU A CA 1
ATOM 849 C C . LEU A 1 104 ? 7.036 -2.059 -17.796 1.00 89.81 104 LEU A C 1
ATOM 851 O O . LEU A 1 104 ? 8.096 -1.537 -17.441 1.00 89.81 104 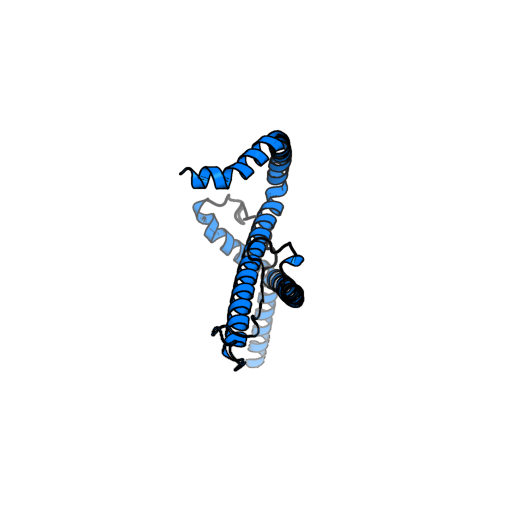LEU A O 1
ATOM 855 N N . TYR A 1 105 ? 6.734 -3.327 -17.498 1.00 89.88 105 TYR A N 1
ATOM 856 C CA . TYR A 1 105 ? 7.649 -4.241 -16.823 1.00 89.88 105 TYR A CA 1
ATOM 857 C C . TYR A 1 105 ? 8.532 -4.959 -17.837 1.00 89.88 105 TYR A C 1
ATOM 859 O O . TYR A 1 105 ? 8.171 -6.007 -18.381 1.00 89.88 105 TYR A O 1
ATOM 867 N N . GLU A 1 106 ? 9.737 -4.439 -18.016 1.00 90.31 106 GLU A N 1
ATOM 868 C CA . GLU A 1 106 ? 10.774 -5.089 -18.798 1.00 90.31 106 GLU A CA 1
ATOM 869 C C . GLU A 1 106 ? 11.906 -5.493 -17.859 1.00 90.31 106 GLU A C 1
ATOM 871 O O . GLU A 1 106 ? 12.478 -4.639 -17.192 1.00 90.31 106 GLU A O 1
ATOM 876 N N . PRO A 1 107 ? 12.273 -6.780 -17.752 1.00 92.19 107 PRO A N 1
ATOM 877 C CA . PRO A 1 107 ? 11.582 -7.994 -18.199 1.00 92.19 107 PRO A CA 1
ATOM 878 C C . PRO A 1 107 ? 10.393 -8.412 -17.305 1.00 92.19 107 PRO A C 1
ATOM 880 O O . PRO A 1 107 ? 10.389 -8.203 -16.093 1.00 92.19 107 PRO A O 1
ATOM 883 N N . ALA A 1 108 ? 9.443 -9.161 -17.881 1.00 92.31 108 ALA A N 1
ATOM 884 C CA . ALA A 1 108 ? 8.201 -9.590 -17.218 1.00 92.31 108 ALA A CA 1
ATOM 885 C C . ALA A 1 108 ? 8.383 -10.409 -1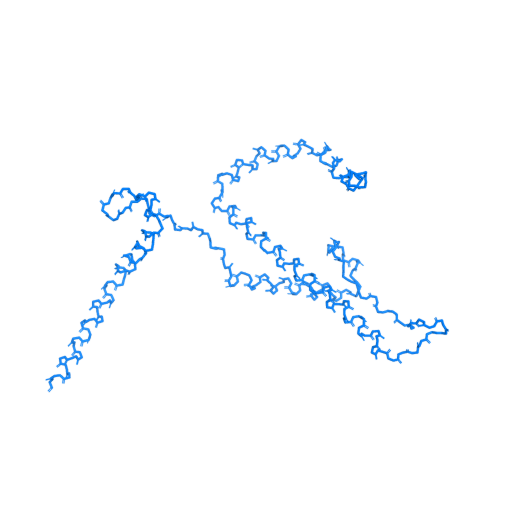5.922 1.00 92.31 108 ALA A C 1
ATOM 887 O O . ALA A 1 108 ? 7.481 -10.451 -15.085 1.00 92.31 108 ALA A O 1
ATOM 888 N N . TRP A 1 109 ? 9.537 -11.058 -15.714 1.00 93.50 109 TRP A N 1
ATOM 889 C CA . TRP A 1 109 ? 9.791 -11.793 -14.469 1.00 93.50 109 TRP A CA 1
ATOM 890 C C . TRP A 1 109 ? 9.849 -10.882 -13.237 1.00 93.50 109 TRP A C 1
ATOM 892 O O . TRP A 1 109 ? 9.528 -11.339 -12.138 1.00 93.50 109 TRP A O 1
ATOM 902 N N . LEU A 1 110 ? 10.186 -9.599 -13.419 1.00 93.69 110 LEU A N 1
ATOM 903 C CA . LEU A 1 110 ? 10.188 -8.604 -12.346 1.00 93.69 110 LEU A CA 1
ATOM 904 C C . LEU A 1 110 ? 8.800 -8.440 -11.728 1.00 93.69 110 LEU A C 1
ATOM 906 O O . LEU A 1 110 ? 8.690 -8.378 -10.507 1.00 93.69 110 LEU A O 1
ATOM 910 N N . LEU A 1 111 ? 7.746 -8.475 -12.549 1.00 93.88 111 LEU A N 1
ATOM 911 C CA . LEU A 1 111 ? 6.365 -8.401 -12.078 1.00 93.88 111 LEU A CA 1
ATOM 912 C C . LEU A 1 111 ? 6.012 -9.589 -11.171 1.00 93.88 111 LEU A C 1
ATOM 914 O O . LEU A 1 111 ? 5.405 -9.411 -10.117 1.00 93.88 111 LEU A O 1
ATOM 918 N N . TYR A 1 112 ? 6.399 -10.811 -11.554 1.00 94.56 112 TYR A N 1
ATOM 919 C CA . TYR A 1 112 ? 6.131 -12.006 -10.743 1.00 94.56 112 TYR A CA 1
ATOM 920 C C . TYR A 1 112 ? 6.928 -12.007 -9.435 1.00 94.56 112 TYR A C 1
ATOM 922 O O . TYR A 1 112 ? 6.417 -12.430 -8.397 1.00 94.56 112 TYR A O 1
ATOM 930 N N . MET A 1 113 ? 8.167 -11.519 -9.477 1.00 94.69 113 MET A N 1
ATOM 931 C CA . MET A 1 113 ? 9.006 -11.361 -8.293 1.00 94.69 113 MET A CA 1
ATOM 932 C C . MET A 1 113 ? 8.414 -10.324 -7.328 1.00 94.69 113 MET A C 1
ATOM 934 O O . MET A 1 113 ? 8.280 -10.609 -6.137 1.00 94.69 113 MET A O 1
ATOM 938 N N . GLU A 1 114 ? 7.962 -9.178 -7.838 1.00 94.50 114 GLU A N 1
ATOM 939 C CA . GLU A 1 114 ? 7.277 -8.164 -7.036 1.00 94.50 114 GLU A CA 1
ATOM 940 C C . GLU A 1 114 ? 5.979 -8.718 -6.430 1.00 94.50 114 GLU A C 1
ATOM 942 O O . GLU A 1 114 ? 5.757 -8.600 -5.225 1.00 94.50 114 GLU A O 1
ATOM 947 N N . ALA A 1 115 ? 5.162 -9.420 -7.222 1.00 94.69 115 ALA A N 1
ATOM 948 C CA . ALA A 1 115 ? 3.945 -10.071 -6.740 1.00 94.69 115 ALA A CA 1
ATOM 949 C C . ALA A 1 115 ? 4.228 -11.094 -5.624 1.00 94.69 115 ALA A C 1
ATOM 951 O O . ALA A 1 115 ? 3.471 -11.183 -4.656 1.00 94.69 115 ALA A O 1
ATOM 952 N N . CYS A 1 116 ? 5.337 -11.834 -5.710 1.00 97.25 116 CYS A N 1
ATOM 953 C CA . CYS A 1 116 ? 5.778 -12.731 -4.644 1.00 97.25 116 CYS A CA 1
ATOM 954 C C . CYS A 1 116 ? 6.078 -11.958 -3.347 1.00 97.25 116 CYS A C 1
ATOM 956 O O . CYS A 1 116 ? 5.595 -12.337 -2.277 1.00 97.25 116 CYS A O 1
ATOM 958 N N . PHE A 1 117 ? 6.796 -10.832 -3.430 1.00 95.94 117 PHE A N 1
ATOM 959 C CA . PHE A 1 117 ? 7.049 -9.983 -2.264 1.00 95.94 117 PHE A CA 1
ATOM 960 C C . PHE A 1 117 ? 5.772 -9.380 -1.676 1.00 95.94 117 PHE A C 1
ATOM 962 O O . PHE A 1 117 ? 5.637 -9.356 -0.452 1.00 95.94 117 PHE A O 1
ATOM 969 N N . VAL A 1 118 ? 4.805 -8.975 -2.505 1.00 95.75 118 VAL A N 1
ATOM 970 C CA . VAL A 1 118 ? 3.476 -8.541 -2.037 1.00 95.75 118 VAL A CA 1
ATOM 971 C C . VAL A 1 118 ? 2.827 -9.635 -1.186 1.00 95.75 118 VAL A C 1
ATOM 973 O O . VAL A 1 118 ? 2.385 -9.363 -0.069 1.00 95.75 118 VAL A O 1
ATOM 976 N N . VAL A 1 119 ? 2.811 -10.884 -1.663 1.00 97.31 119 VAL A N 1
ATOM 977 C CA . VAL A 1 119 ? 2.236 -12.017 -0.916 1.00 97.31 119 VAL A CA 1
ATOM 978 C C . VAL A 1 119 ? 2.970 -12.238 0.408 1.00 97.31 119 VAL A C 1
ATOM 980 O O . VAL A 1 119 ? 2.321 -12.407 1.441 1.00 97.31 119 VAL A O 1
ATOM 983 N N . ILE A 1 120 ? 4.304 -12.187 0.412 1.00 96.56 120 ILE A N 1
ATOM 984 C CA . ILE A 1 120 ? 5.110 -12.338 1.633 1.00 96.56 120 ILE A CA 1
ATOM 985 C C . ILE A 1 120 ? 4.775 -11.237 2.645 1.00 96.56 120 ILE A C 1
ATOM 987 O O . ILE A 1 120 ? 4.515 -11.542 3.811 1.00 96.56 120 ILE A O 1
ATOM 991 N N . VAL A 1 121 ? 4.736 -9.973 2.214 1.00 95.31 121 VAL A N 1
ATOM 992 C CA . VAL A 1 121 ? 4.390 -8.835 3.079 1.00 95.31 121 VAL A CA 1
ATOM 993 C C . VAL A 1 121 ? 2.994 -9.019 3.665 1.00 95.31 121 VAL A C 1
ATOM 995 O O . VAL A 1 121 ? 2.826 -8.867 4.874 1.00 95.31 121 VAL A O 1
ATOM 998 N N . LEU A 1 122 ? 2.008 -9.417 2.857 1.00 94.94 122 LEU A N 1
ATOM 999 C CA . LEU A 1 122 ? 0.657 -9.691 3.346 1.00 94.94 122 LEU A CA 1
ATOM 1000 C C . LEU A 1 122 ? 0.654 -10.801 4.404 1.00 94.94 122 LEU A C 1
ATOM 1002 O O . LEU A 1 122 ? 0.086 -10.611 5.478 1.00 94.94 122 LEU A O 1
ATOM 1006 N N . VAL A 1 123 ? 1.331 -11.927 4.156 1.00 95.62 123 VAL A N 1
ATOM 1007 C CA . VAL A 1 123 ? 1.430 -13.034 5.124 1.00 95.62 123 VAL A CA 1
ATOM 1008 C C . VAL A 1 123 ? 2.077 -12.572 6.432 1.00 95.62 123 VAL A C 1
ATOM 1010 O O . VAL A 1 123 ? 1.555 -12.872 7.507 1.00 95.62 123 VAL A O 1
ATOM 1013 N N . VAL A 1 124 ? 3.172 -11.810 6.368 1.00 94.19 124 VAL A N 1
ATOM 1014 C CA . VAL A 1 124 ? 3.865 -11.266 7.549 1.00 94.19 124 VAL A CA 1
ATOM 1015 C C . VAL A 1 124 ? 2.955 -10.306 8.319 1.00 94.19 124 VAL A C 1
ATOM 1017 O O . VAL A 1 124 ? 2.798 -10.447 9.534 1.00 94.19 124 VAL A O 1
ATOM 1020 N N . VAL A 1 125 ? 2.303 -9.368 7.632 1.00 92.81 125 VAL A N 1
ATOM 1021 C CA . VAL A 1 125 ? 1.402 -8.388 8.254 1.00 92.81 125 VAL A CA 1
ATOM 1022 C C . VAL A 1 125 ? 0.212 -9.085 8.915 1.00 92.81 125 VAL A C 1
ATOM 1024 O O . VAL A 1 125 ? -0.095 -8.797 10.074 1.00 92.81 125 VAL A O 1
ATOM 1027 N N . PHE A 1 126 ? -0.400 -10.072 8.258 1.00 90.31 126 PHE A N 1
ATOM 1028 C CA . PHE A 1 126 ? -1.484 -10.857 8.852 1.00 90.31 126 PHE A CA 1
ATOM 1029 C C . PHE A 1 126 ? -1.019 -11.702 10.044 1.00 90.31 126 PHE A C 1
ATOM 1031 O O . PHE A 1 126 ? -1.733 -11.807 11.044 1.00 90.31 126 PHE A O 1
ATOM 1038 N N . ARG A 1 127 ? 0.178 -12.295 9.970 1.00 91.44 127 ARG A N 1
ATOM 1039 C CA . ARG A 1 127 ? 0.694 -13.214 10.993 1.00 91.44 127 ARG A CA 1
ATOM 1040 C C . ARG A 1 127 ? 1.193 -12.515 12.255 1.00 91.44 127 ARG A C 1
ATOM 1042 O O . ARG A 1 127 ? 1.020 -13.064 13.349 1.00 91.44 127 ARG A O 1
ATOM 1049 N N . TYR A 1 128 ? 1.858 -11.371 12.114 1.00 88.44 128 TYR A N 1
ATOM 1050 C CA . TYR A 1 128 ? 2.493 -10.655 13.227 1.00 88.44 128 TYR A CA 1
ATOM 1051 C C . TYR A 1 128 ? 1.677 -9.466 13.720 1.00 88.44 128 TYR A C 1
ATOM 1053 O O . TYR A 1 128 ? 1.813 -9.072 14.879 1.00 88.44 128 TYR A O 1
ATOM 1061 N N . ARG A 1 129 ? 0.800 -8.918 12.878 1.00 83.81 129 ARG A N 1
ATOM 1062 C CA . ARG A 1 129 ? -0.039 -7.774 13.220 1.00 83.81 129 ARG A CA 1
ATOM 1063 C C . ARG A 1 129 ? -1.506 -8.074 12.909 1.00 83.81 129 ARG A C 1
ATOM 1065 O O . ARG A 1 129 ? -2.101 -7.425 12.048 1.00 83.81 129 ARG A O 1
ATOM 1072 N N . PRO A 1 130 ? -2.117 -9.052 13.603 1.00 78.81 130 PRO A N 1
ATOM 1073 C CA . PRO A 1 130 ? -3.537 -9.315 13.437 1.00 78.81 130 PRO A CA 1
ATOM 1074 C C . PRO A 1 130 ? -4.327 -8.051 13.774 1.00 78.81 130 PRO A C 1
ATOM 1076 O O . PRO A 1 130 ? -3.957 -7.298 14.682 1.00 78.81 130 PRO A O 1
ATOM 1079 N N . MET A 1 131 ? -5.416 -7.817 13.042 1.00 72.62 131 MET A N 1
ATOM 1080 C CA . MET A 1 131 ? -6.291 -6.670 13.255 1.00 72.62 131 MET A CA 1
ATOM 1081 C C . MET A 1 131 ? -6.853 -6.720 14.681 1.00 72.62 131 MET A C 1
ATOM 1083 O O . MET A 1 131 ? -7.837 -7.399 14.968 1.00 72.62 131 MET A O 1
ATOM 1087 N N . SER A 1 132 ? -6.201 -6.009 15.603 1.00 63.12 132 SER A N 1
ATOM 1088 C CA . SER A 1 132 ? -6.668 -5.862 16.975 1.00 63.12 132 SER A CA 1
ATOM 1089 C C . SER A 1 132 ? -7.828 -4.882 16.957 1.00 63.12 132 SER A C 1
ATOM 1091 O O . SER A 1 132 ? -7.692 -3.684 17.208 1.00 63.12 132 SER A O 1
ATOM 1093 N N . THR A 1 133 ? -9.005 -5.392 16.612 1.00 62.38 133 THR A N 1
ATOM 1094 C CA . THR A 1 133 ? -10.261 -4.727 16.936 1.00 62.38 133 THR A CA 1
ATOM 1095 C C . THR A 1 133 ? -10.206 -4.405 18.425 1.00 62.38 133 THR A C 1
ATOM 1097 O O . THR A 1 133 ? -10.026 -5.315 19.239 1.00 62.38 133 THR A O 1
ATOM 1100 N N . GLN A 1 134 ? -10.309 -3.126 18.795 1.00 56.59 134 GLN A N 1
ATOM 1101 C CA . GLN A 1 134 ? -10.383 -2.688 20.190 1.00 56.59 134 GLN A CA 1
ATOM 1102 C C . GLN A 1 134 ? -11.682 -3.232 20.810 1.00 56.59 134 GLN A C 1
ATOM 1104 O O . GLN A 1 134 ? -12.688 -2.540 20.937 1.00 56.59 134 GLN A O 1
ATOM 1109 N N . HIS A 1 135 ? -11.686 -4.523 21.138 1.00 50.22 135 HIS A N 1
ATOM 1110 C CA . HIS A 1 135 ? -12.869 -5.273 21.539 1.00 50.22 135 HIS A CA 1
ATOM 1111 C C . HIS A 1 135 ? -13.108 -5.229 23.039 1.00 50.22 135 HIS A C 1
ATOM 1113 O O . HIS A 1 135 ? -14.170 -5.653 23.482 1.00 50.22 135 HIS A O 1
ATOM 1119 N N . LYS A 1 136 ? -12.160 -4.707 23.824 1.00 57.25 136 LYS A N 1
ATOM 1120 C CA . LYS A 1 136 ? -12.341 -4.565 25.266 1.00 57.25 136 LYS A CA 1
ATOM 1121 C C . LYS A 1 136 ? -12.995 -3.213 25.548 1.00 57.25 136 LYS A C 1
ATOM 1123 O O . LYS A 1 136 ? -12.291 -2.199 25.515 1.00 57.25 136 LYS A O 1
ATOM 1128 N N . PRO A 1 137 ? -14.320 -3.154 25.798 1.00 57.34 137 PRO A N 1
ATOM 1129 C CA . PRO A 1 137 ? -14.914 -1.945 26.338 1.00 57.34 137 PRO A CA 1
ATOM 1130 C C . PRO A 1 137 ? -14.165 -1.602 27.623 1.00 57.34 137 PRO A C 1
ATOM 1132 O O . PRO A 1 137 ? -14.020 -2.443 28.510 1.00 57.34 137 PRO A O 1
ATOM 1135 N N . LYS A 1 138 ? -13.649 -0.373 27.713 1.00 61.91 138 LYS A N 1
ATOM 1136 C CA . LYS A 1 138 ? -13.092 0.111 28.975 1.00 61.91 138 LYS A CA 1
ATOM 1137 C C . LYS A 1 138 ? -14.227 0.071 30.004 1.00 61.91 138 LYS A C 1
ATOM 1139 O O . LYS A 1 138 ? -15.295 0.619 29.701 1.00 61.91 138 LYS A O 1
ATOM 1144 N N . PRO A 1 139 ? -14.043 -0.584 31.162 1.00 61.44 139 PRO A N 1
ATOM 1145 C CA . PRO A 1 139 ? -15.081 -0.638 32.181 1.00 61.44 139 PRO A CA 1
ATOM 1146 C C . PRO A 1 139 ? -15.492 0.795 32.536 1.00 61.44 139 PRO A C 1
ATOM 1148 O O . PRO A 1 139 ? -14.647 1.672 32.707 1.00 61.44 139 PRO A O 1
ATOM 1151 N N . ARG A 1 140 ? -16.802 1.068 32.541 1.00 64.12 140 ARG A N 1
ATOM 1152 C CA . ARG A 1 140 ? -17.346 2.387 32.920 1.00 64.12 140 ARG A CA 1
ATOM 1153 C C . ARG A 1 140 ? -17.473 2.545 34.436 1.00 64.12 140 ARG A C 1
ATOM 1155 O O . ARG A 1 140 ? -17.543 3.673 34.917 1.00 64.12 140 ARG A O 1
ATOM 1162 N N . TYR A 1 141 ? -17.462 1.425 35.150 1.00 70.19 141 TYR A N 1
ATOM 1163 C CA . TYR A 1 141 ? -17.678 1.338 36.583 1.00 70.19 141 TYR A CA 1
ATOM 1164 C C . TYR A 1 141 ? -16.559 0.538 37.237 1.00 70.19 141 TYR A C 1
ATOM 1166 O O . TYR A 1 141 ? -16.058 -0.437 36.667 1.00 70.19 141 TYR A O 1
ATOM 1174 N N . ASN A 1 142 ? -16.190 0.958 38.440 1.00 67.69 142 ASN A N 1
ATOM 1175 C CA . ASN A 1 142 ? -15.354 0.176 39.334 1.00 67.69 142 ASN A CA 1
ATOM 1176 C C . ASN A 1 142 ? -16.087 -1.110 39.766 1.00 67.69 142 ASN A C 1
ATOM 1178 O O . ASN A 1 142 ? -17.311 -1.197 39.636 1.00 67.69 142 ASN A O 1
ATOM 1182 N N . PRO A 1 143 ? -15.368 -2.109 40.311 1.00 65.12 143 PRO A N 1
ATOM 1183 C CA . PRO A 1 143 ? -15.976 -3.314 40.886 1.00 65.12 143 PRO A CA 1
ATOM 1184 C C . PRO A 1 143 ? -17.035 -3.015 41.957 1.00 65.12 143 PRO A C 1
ATOM 1186 O O . PRO A 1 143 ? -17.929 -3.827 42.163 1.00 65.12 143 PRO A O 1
ATOM 1189 N N . ASP A 1 144 ? -16.942 -1.842 42.583 1.00 67.81 144 ASP A N 1
ATOM 1190 C CA . ASP A 1 144 ? -17.817 -1.377 43.660 1.00 67.81 144 ASP A CA 1
ATOM 1191 C C . ASP A 1 144 ? -19.030 -0.577 43.130 1.00 67.81 144 ASP A C 1
ATOM 1193 O O . ASP A 1 144 ? -19.766 0.034 43.896 1.00 67.81 144 ASP A O 1
ATOM 1197 N N . GLY A 1 145 ? -19.232 -0.533 41.804 1.00 70.25 145 GLY A N 1
ATOM 1198 C CA . GLY A 1 145 ? -20.376 0.126 41.157 1.00 70.25 145 GLY A CA 1
ATOM 1199 C C . GLY A 1 145 ? -20.242 1.642 40.974 1.00 70.25 145 GLY A C 1
ATOM 1200 O O . GLY A 1 145 ? -21.091 2.260 40.333 1.00 70.25 145 GLY A O 1
ATOM 1201 N N . THR A 1 146 ? -19.166 2.258 41.467 1.00 76.06 146 THR A N 1
ATOM 1202 C CA . THR A 1 146 ? -18.924 3.700 41.311 1.00 76.06 146 THR A CA 1
ATOM 1203 C C . THR A 1 146 ? -18.411 4.046 39.904 1.00 76.06 146 THR A C 1
ATOM 1205 O O . THR A 1 146 ? -17.638 3.278 39.317 1.00 76.06 146 THR A O 1
ATOM 1208 N N . PRO A 1 147 ? -18.834 5.179 39.307 1.00 75.00 147 PRO A N 1
ATOM 1209 C CA . PRO A 1 147 ? -18.352 5.604 37.995 1.00 75.00 147 PRO A CA 1
ATOM 1210 C C . PRO A 1 147 ? -16.860 5.959 38.053 1.00 75.00 147 PRO A C 1
ATOM 1212 O O . PRO A 1 147 ? -16.422 6.697 38.933 1.00 75.00 147 PRO A O 1
ATOM 1215 N N . ILE A 1 148 ? -16.073 5.462 37.093 1.00 71.44 148 ILE A N 1
ATOM 1216 C CA . ILE A 1 148 ? -14.625 5.725 37.057 1.00 71.44 148 ILE A CA 1
ATOM 1217 C C . ILE A 1 148 ? -14.383 7.196 36.702 1.00 71.44 148 ILE A C 1
ATOM 1219 O O . ILE A 1 148 ? -14.728 7.646 35.598 1.00 71.44 148 ILE A O 1
ATOM 1223 N N . ALA A 1 149 ? -13.760 7.941 37.619 1.00 71.62 149 ALA A N 1
ATOM 1224 C CA . ALA A 1 149 ? -13.382 9.332 37.405 1.00 71.62 149 ALA A CA 1
ATOM 1225 C C . ALA A 1 149 ? -12.487 9.464 36.159 1.00 71.62 149 ALA A C 1
ATOM 1227 O O . ALA A 1 149 ? -11.628 8.624 35.886 1.00 71.62 149 ALA A O 1
ATOM 1228 N N . LYS A 1 150 ? -12.667 10.534 35.368 1.00 63.12 150 LYS A N 1
ATOM 1229 C CA . LYS A 1 150 ? -11.900 10.748 34.119 1.00 63.12 150 LYS A CA 1
ATOM 1230 C C . LYS A 1 150 ? -10.377 10.737 34.340 1.00 63.12 150 LYS A C 1
ATOM 1232 O O . LYS A 1 150 ? -9.665 10.359 33.413 1.00 63.12 150 LYS A O 1
ATOM 1237 N N . LYS A 1 151 ? -9.910 11.112 35.538 1.00 59.78 151 LYS A N 1
ATOM 1238 C CA . LYS A 1 151 ? -8.493 11.120 35.940 1.00 59.78 151 LYS A CA 1
ATOM 1239 C C . LYS A 1 151 ? -7.913 9.706 36.116 1.00 59.78 151 LYS A C 1
ATOM 1241 O O . LYS A 1 151 ? -6.783 9.474 35.705 1.00 59.78 151 LYS A O 1
ATOM 1246 N N . ASP A 1 152 ? -8.726 8.748 36.563 1.00 58.03 152 ASP A N 1
ATOM 1247 C CA . ASP A 1 152 ? -8.277 7.390 36.914 1.00 58.03 152 ASP A CA 1
ATOM 1248 C C . ASP A 1 152 ? -8.435 6.379 35.772 1.00 58.03 152 ASP A C 1
ATOM 1250 O O . ASP A 1 152 ? -8.019 5.230 35.877 1.00 58.03 152 ASP A O 1
ATOM 1254 N N . LYS A 1 153 ? -8.999 6.782 34.626 1.00 56.66 153 LYS A N 1
ATOM 1255 C CA . LYS A 1 153 ? -9.264 5.883 33.485 1.00 56.66 153 LYS A CA 1
ATOM 1256 C C . LYS A 1 153 ? -8.029 5.205 32.880 1.00 56.66 153 LYS A C 1
ATOM 1258 O O . LYS A 1 153 ? -8.199 4.215 32.168 1.00 56.66 153 LYS A O 1
ATOM 1263 N N . LYS A 1 154 ? -6.820 5.740 33.090 1.00 55.72 154 LYS A N 1
ATOM 1264 C CA . LYS A 1 154 ? -5.569 5.096 32.646 1.00 55.72 154 LYS A CA 1
ATOM 1265 C C . LYS A 1 154 ? -5.095 4.033 33.646 1.00 55.72 154 LYS A C 1
ATOM 1267 O O . LYS A 1 154 ? -4.844 2.916 33.217 1.00 55.72 154 LYS A O 1
ATOM 1272 N N . GLN A 1 155 ? -5.072 4.339 34.946 1.00 52.66 155 GLN A N 1
ATOM 1273 C CA . GLN A 1 155 ? -4.670 3.392 36.001 1.00 52.66 155 GLN A CA 1
ATOM 1274 C C . GLN A 1 155 ? -5.727 2.308 36.259 1.00 52.66 155 GLN A C 1
ATOM 1276 O O . GLN A 1 155 ? -5.400 1.129 36.356 1.00 52.66 155 GLN A O 1
ATOM 1281 N N . GLY A 1 156 ? -7.011 2.671 36.269 1.00 52.50 156 GLY A N 1
ATOM 1282 C CA . GLY A 1 156 ? -8.109 1.742 36.528 1.00 52.50 156 GLY A CA 1
ATOM 1283 C C . GLY A 1 156 ? -8.275 0.665 35.456 1.00 52.50 156 GLY A C 1
ATOM 1284 O O . GLY A 1 156 ? -8.771 -0.408 35.761 1.00 52.50 156 GLY A O 1
ATOM 1285 N N . ALA A 1 157 ? -7.842 0.893 34.211 1.00 54.19 157 ALA A N 1
ATOM 1286 C CA . ALA A 1 157 ? -7.907 -0.130 33.162 1.00 54.19 157 ALA A CA 1
ATOM 1287 C C . ALA A 1 157 ? -6.864 -1.247 33.364 1.00 54.19 157 ALA A C 1
ATOM 1289 O O . ALA A 1 157 ? -7.169 -2.417 33.119 1.00 54.19 157 ALA A O 1
ATOM 1290 N N . GLU A 1 158 ? -5.663 -0.893 33.826 1.00 53.22 158 GLU A N 1
ATOM 1291 C CA . GLU A 1 158 ? -4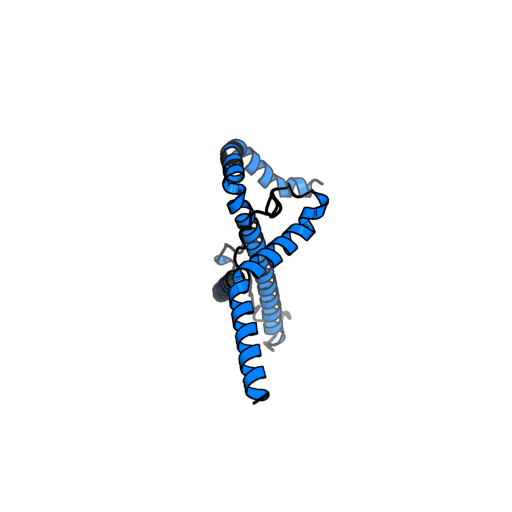.615 -1.854 34.186 1.00 53.22 158 GLU A CA 1
ATOM 1292 C C . GLU A 1 158 ? -4.977 -2.596 35.472 1.00 53.22 158 GLU A C 1
ATOM 1294 O O . GLU A 1 158 ? -4.901 -3.825 35.516 1.00 53.22 158 GLU A O 1
ATOM 1299 N N . ASP A 1 159 ? -5.489 -1.879 36.473 1.00 58.62 159 ASP A N 1
ATOM 1300 C CA . ASP A 1 159 ? -5.890 -2.467 37.750 1.00 58.62 159 ASP A CA 1
ATOM 1301 C C . ASP A 1 159 ? -7.097 -3.415 37.592 1.00 58.62 159 ASP A C 1
ATOM 1303 O O . ASP A 1 159 ? -7.133 -4.508 38.159 1.00 58.62 159 ASP A O 1
ATOM 1307 N N . TYR A 1 160 ? -8.048 -3.093 36.703 1.00 56.78 160 TYR A N 1
ATOM 1308 C CA . TYR A 1 160 ? -9.156 -3.993 36.357 1.00 56.78 160 TYR A CA 1
ATOM 1309 C C . TYR A 1 160 ? -8.673 -5.266 35.648 1.00 56.78 160 TYR A C 1
ATOM 1311 O O . TYR A 1 160 ? -9.170 -6.356 35.934 1.00 56.78 160 TYR A O 1
ATOM 1319 N N . LEU A 1 161 ? -7.686 -5.161 34.747 1.00 55.19 161 LEU A N 1
ATOM 1320 C CA . LEU A 1 161 ? -7.063 -6.322 34.101 1.00 55.19 161 LEU A CA 1
ATOM 1321 C C . LEU A 1 161 ? -6.316 -7.191 35.118 1.00 55.19 161 LEU A C 1
ATOM 1323 O O . LEU A 1 161 ? -6.454 -8.414 35.068 1.00 55.19 161 LEU A O 1
ATOM 1327 N N . HIS A 1 162 ? -5.596 -6.586 36.066 1.00 57.12 162 HIS A N 1
ATOM 1328 C CA . HIS A 1 162 ? -4.944 -7.297 37.165 1.00 57.12 162 HIS A CA 1
ATOM 1329 C C . HIS A 1 162 ? -5.954 -7.986 38.090 1.00 57.12 162 HIS A C 1
ATOM 1331 O O . HIS A 1 162 ? -5.753 -9.152 38.431 1.00 57.12 162 HIS A O 1
ATOM 1337 N N . LYS A 1 163 ? -7.074 -7.336 38.436 1.00 57.66 163 LYS A N 1
ATOM 1338 C CA . LYS A 1 163 ? -8.136 -7.902 39.292 1.00 57.66 163 LYS A CA 1
ATOM 1339 C C . LYS A 1 163 ? -8.891 -9.045 38.600 1.00 57.66 163 LYS A C 1
ATOM 1341 O O . LYS A 1 163 ? -9.186 -10.059 39.232 1.00 57.66 163 LYS A O 1
ATOM 1346 N N . TYR A 1 164 ? -9.157 -8.922 37.297 1.00 56.28 164 TYR A N 1
ATOM 1347 C CA . TYR A 1 164 ? -9.810 -9.969 36.501 1.00 56.28 164 TYR A CA 1
ATOM 1348 C C . TYR A 1 164 ? -8.879 -11.163 36.251 1.00 56.28 164 TYR A C 1
ATOM 1350 O O . TYR A 1 164 ? -9.306 -12.312 36.356 1.00 56.28 164 TYR A O 1
ATOM 1358 N N . ARG A 1 165 ? -7.587 -10.904 35.997 1.00 57.56 165 ARG A N 1
ATOM 1359 C CA . ARG A 1 165 ? -6.548 -11.940 35.923 1.00 57.56 165 ARG A CA 1
ATOM 1360 C C . ARG A 1 165 ? -6.425 -12.647 37.281 1.00 57.56 165 ARG A C 1
ATOM 1362 O O . ARG A 1 165 ? -6.534 -13.863 37.326 1.00 57.56 165 ARG A O 1
ATOM 1369 N N . ARG A 1 166 ? -6.365 -11.915 38.401 1.00 55.62 166 ARG A N 1
ATOM 1370 C CA . ARG A 1 166 ? -6.371 -12.508 39.753 1.00 55.62 166 ARG A CA 1
ATOM 1371 C C . ARG A 1 166 ? -7.579 -13.400 40.019 1.00 55.62 166 ARG A C 1
ATOM 1373 O O . ARG A 1 166 ? -7.390 -14.448 40.608 1.00 55.62 166 ARG A O 1
ATOM 1380 N N . ARG A 1 167 ? -8.794 -13.017 39.606 1.00 58.38 167 ARG A N 1
ATOM 1381 C CA . ARG A 1 167 ? -9.992 -13.860 39.796 1.00 58.38 167 ARG A CA 1
ATOM 1382 C C . ARG A 1 167 ? -9.964 -15.124 38.944 1.00 58.38 167 ARG A C 1
ATOM 1384 O O . ARG A 1 167 ? -10.324 -16.175 39.449 1.00 58.38 167 ARG A O 1
ATOM 1391 N N . LYS A 1 168 ? -9.524 -15.033 37.686 1.00 56.38 168 LYS A N 1
ATOM 1392 C CA . LYS A 1 168 ? -9.451 -16.196 36.789 1.00 56.38 168 LYS A CA 1
ATOM 1393 C C . LYS A 1 168 ? -8.381 -17.209 37.224 1.00 56.38 168 LYS A C 1
ATOM 1395 O O . LYS A 1 168 ? -8.581 -18.397 37.037 1.00 56.38 168 LYS A O 1
ATOM 1400 N N . TYR A 1 169 ? -7.289 -16.732 37.824 1.00 56.88 169 TYR A N 1
ATOM 1401 C CA . TYR A 1 169 ? -6.177 -17.553 38.319 1.00 56.88 169 TYR A CA 1
ATOM 1402 C C . TYR A 1 169 ? -6.215 -17.784 39.841 1.00 56.88 169 TYR A C 1
ATOM 1404 O O . TYR A 1 169 ? -5.280 -18.348 40.396 1.00 56.88 169 TYR A O 1
ATOM 1412 N N . ALA A 1 170 ? -7.268 -17.348 40.544 1.00 64.25 170 ALA A N 1
ATOM 1413 C CA . ALA A 1 170 ? -7.346 -17.466 42.004 1.00 64.25 170 ALA A CA 1
ATOM 1414 C C . ALA A 1 170 ? -7.342 -18.930 42.456 1.00 64.25 170 ALA A C 1
ATOM 1416 O O . ALA A 1 170 ? -6.708 -19.263 43.456 1.00 64.25 170 ALA A O 1
ATOM 1417 N N . ASP A 1 171 ? -8.029 -19.788 41.705 1.00 74.12 171 ASP A N 1
ATOM 1418 C CA . ASP A 1 171 ? -8.124 -21.214 42.005 1.00 74.12 171 ASP A CA 1
ATOM 1419 C C . ASP A 1 171 ? -6.812 -21.942 41.675 1.00 74.12 171 ASP A C 1
ATOM 1421 O O . ASP A 1 171 ? -6.373 -22.786 42.451 1.00 74.12 171 ASP A O 1
ATOM 1425 N N . GLU A 1 172 ? -6.128 -21.549 40.593 1.00 71.31 172 GLU A N 1
ATOM 1426 C CA . GLU A 1 172 ? -4.803 -22.077 40.229 1.00 71.31 172 GLU A CA 1
ATOM 1427 C C . GLU A 1 172 ? -3.738 -21.708 41.276 1.00 71.31 172 GLU A C 1
ATOM 1429 O O . GLU A 1 172 ? -2.969 -22.565 41.706 1.00 71.31 172 GLU A O 1
ATOM 1434 N N . VAL A 1 173 ? -3.746 -20.462 41.763 1.00 72.19 173 VAL A N 1
ATOM 1435 C CA . VAL A 1 173 ? -2.822 -19.995 42.811 1.00 72.19 173 VAL A CA 1
ATOM 1436 C C . VAL A 1 173 ? -3.096 -20.688 44.152 1.00 72.19 173 VAL A C 1
ATOM 1438 O O . VAL A 1 173 ? -2.157 -21.089 44.835 1.00 72.19 173 VAL A O 1
ATOM 1441 N N . ARG A 1 174 ? -4.369 -20.902 44.525 1.00 79.50 174 ARG A N 1
ATOM 1442 C CA . ARG A 1 174 ? -4.709 -21.694 45.725 1.00 79.50 174 ARG A CA 1
ATOM 1443 C C . ARG A 1 174 ? -4.223 -23.138 45.610 1.00 79.50 174 ARG A C 1
ATOM 1445 O O . ARG A 1 174 ? -3.713 -23.681 46.587 1.00 79.50 174 ARG A O 1
ATOM 1452 N N . ALA A 1 175 ? -4.363 -23.746 44.433 1.00 80.81 175 ALA A N 1
ATOM 1453 C CA . ALA A 1 175 ? -3.898 -25.106 44.188 1.00 80.81 175 ALA A CA 1
ATOM 1454 C C . ALA A 1 175 ? -2.363 -25.221 44.276 1.00 80.81 175 ALA A C 1
ATOM 1456 O O . ALA A 1 175 ? -1.855 -26.202 44.825 1.00 80.81 175 ALA A O 1
ATOM 1457 N N . GLU A 1 176 ? -1.615 -24.222 43.792 1.00 77.75 176 GLU A N 1
ATOM 1458 C CA . GLU A 1 176 ? -0.158 -24.156 43.973 1.00 77.75 176 GLU A CA 1
ATOM 1459 C C . GLU A 1 176 ? 0.247 -24.003 45.443 1.00 77.75 176 GLU A C 1
ATOM 1461 O O . GLU A 1 176 ? 1.107 -24.752 45.912 1.00 77.75 176 GLU A O 1
ATOM 1466 N N . ASP A 1 177 ? -0.400 -23.108 46.194 1.00 84.31 177 ASP A N 1
ATOM 1467 C CA . ASP A 1 177 ? -0.119 -22.906 47.622 1.00 84.31 177 ASP A CA 1
ATOM 1468 C C . ASP A 1 177 ? -0.374 -24.179 48.447 1.00 84.31 177 ASP A C 1
ATOM 1470 O O . ASP A 1 177 ? 0.418 -24.544 49.323 1.00 84.31 177 ASP A O 1
ATOM 1474 N N . GLU A 1 178 ? -1.459 -24.903 48.159 1.00 91.12 178 GLU A N 1
ATOM 1475 C CA . GLU A 1 178 ? -1.732 -26.196 48.792 1.00 91.12 178 GLU A CA 1
ATOM 1476 C C . GLU A 1 178 ? -0.677 -27.247 48.435 1.00 91.12 178 GLU A C 1
ATOM 1478 O O . GLU A 1 178 ? -0.248 -28.021 49.299 1.00 91.12 178 GLU A O 1
ATOM 1483 N N . ARG A 1 179 ? -0.227 -27.276 47.176 1.00 89.12 179 ARG A N 1
ATOM 1484 C CA . ARG A 1 179 ? 0.825 -28.190 46.718 1.00 89.12 179 ARG A CA 1
ATOM 1485 C C . ARG A 1 179 ? 2.154 -27.900 47.415 1.00 89.12 179 ARG A C 1
ATOM 1487 O O . ARG A 1 179 ? 2.812 -28.840 47.862 1.00 89.12 179 ARG A O 1
ATOM 1494 N N . LEU A 1 180 ? 2.523 -26.628 47.559 1.00 87.81 180 LEU A N 1
ATOM 1495 C CA . LEU A 1 180 ? 3.733 -26.201 48.265 1.00 87.81 180 LEU A CA 1
ATOM 1496 C C . LEU A 1 180 ? 3.693 -26.596 49.743 1.00 87.81 180 LEU A C 1
ATOM 1498 O O . LEU A 1 180 ? 4.648 -27.197 50.232 1.00 87.81 180 LEU A O 1
ATOM 1502 N N . LYS A 1 181 ? 2.565 -26.379 50.431 1.00 91.62 181 LYS A N 1
ATOM 1503 C CA . LYS A 1 181 ? 2.385 -26.818 51.827 1.00 91.62 181 LYS A CA 1
ATOM 1504 C C . LYS A 1 181 ? 2.517 -28.332 51.996 1.00 91.62 181 LYS A C 1
ATOM 1506 O O . LYS A 1 181 ? 3.097 -28.794 52.977 1.00 91.62 181 LYS A O 1
ATOM 1511 N N . ARG A 1 182 ? 1.999 -29.125 51.050 1.00 92.25 182 ARG A N 1
ATOM 1512 C CA . ARG A 1 182 ? 2.154 -30.593 51.072 1.00 92.25 182 ARG A CA 1
ATOM 1513 C C . ARG A 1 182 ? 3.616 -31.006 50.924 1.00 92.25 182 ARG A C 1
ATOM 1515 O O . ARG A 1 182 ? 4.070 -31.857 51.683 1.00 92.25 182 ARG A O 1
ATOM 1522 N N . LEU A 1 183 ? 4.345 -30.388 49.995 1.00 91.00 183 LEU A N 1
ATOM 1523 C CA . LEU A 1 183 ? 5.775 -30.640 49.797 1.00 91.00 183 LEU A CA 1
ATOM 1524 C C . LEU A 1 183 ? 6.598 -30.230 51.023 1.00 91.00 183 LEU A C 1
ATOM 1526 O O . LEU A 1 183 ? 7.508 -30.949 51.424 1.00 91.00 183 LEU A O 1
ATOM 1530 N N . GLU A 1 184 ? 6.267 -29.102 51.647 1.00 90.12 184 GLU A N 1
ATOM 1531 C CA . GLU A 1 184 ? 6.950 -28.637 52.853 1.00 90.12 184 GLU A CA 1
ATOM 1532 C C . GLU A 1 184 ? 6.706 -29.577 54.043 1.00 90.12 184 GLU A C 1
ATOM 1534 O O . GLU A 1 184 ? 7.648 -29.954 54.735 1.00 90.12 184 GLU A O 1
ATOM 1539 N N . ASN A 1 185 ? 5.470 -30.050 54.228 1.00 91.88 185 ASN A N 1
ATOM 1540 C CA . ASN A 1 185 ? 5.145 -31.044 55.253 1.00 91.88 185 ASN A CA 1
ATOM 1541 C C . ASN A 1 185 ? 5.813 -32.404 55.003 1.00 91.88 185 ASN A C 1
ATOM 1543 O O . ASN A 1 185 ? 6.143 -33.096 55.962 1.00 91.88 185 ASN A O 1
ATOM 1547 N N . GLN A 1 186 ? 6.024 -32.790 53.741 1.00 87.38 186 GLN A N 1
ATOM 1548 C CA . GLN A 1 186 ? 6.792 -33.988 53.387 1.00 87.38 186 GLN A CA 1
ATOM 1549 C C . GLN A 1 186 ? 8.289 -33.824 53.656 1.00 87.38 186 GLN A C 1
ATOM 1551 O O . GLN A 1 186 ? 8.927 -34.796 54.024 1.00 87.38 186 GLN A O 1
ATOM 1556 N N . ARG A 1 187 ? 8.846 -32.616 53.504 1.00 86.56 187 ARG A N 1
ATOM 1557 C CA . ARG A 1 187 ? 10.253 -32.324 53.839 1.00 86.56 187 ARG A CA 1
ATOM 1558 C C . ARG A 1 187 ? 10.522 -32.252 55.342 1.00 86.56 187 ARG A C 1
ATOM 1560 O O . ARG A 1 187 ? 11.669 -32.376 55.749 1.00 86.56 187 ARG A O 1
ATOM 1567 N N . ARG A 1 188 ? 9.494 -31.967 56.147 1.00 81.00 188 ARG A N 1
ATOM 1568 C CA . ARG A 1 188 ? 9.583 -31.874 57.615 1.00 81.00 188 ARG A CA 1
ATOM 1569 C C . ARG A 1 188 ? 9.356 -33.214 58.332 1.00 81.00 188 ARG A C 1
ATOM 1571 O O . ARG A 1 188 ? 9.522 -33.255 59.548 1.00 81.00 188 ARG A O 1
ATOM 1578 N N . LYS A 1 189 ? 8.936 -34.257 57.613 1.00 65.12 189 LYS A N 1
ATOM 1579 C CA . LYS A 1 189 ? 8.834 -35.638 58.106 1.00 65.12 189 LYS A CA 1
ATOM 1580 C C . LYS A 1 189 ? 10.064 -36.427 57.691 1.00 65.12 189 LYS A C 1
ATOM 1582 O O . LYS A 1 189 ? 10.445 -37.309 58.484 1.00 65.12 189 LYS A O 1
#

Secondary structure (DSSP, 8-state):
-HHHHHHHHHHHHHHHHTHHHHHHHHHHHHHHHHHTHHHHHHHHHHHHHHHHHHHHHHHHHHHHHHHHHHHHHHH--PPBPTTSSBSS----B--SS-TT-GGG-BSTHHHHHHHHHHHHHHHHHHHHS------SPPPSB-TTSPBPPTTTTTHHHHHHHHHHHHHHTHHHHHHHHHHHHHHHHHHT-

Sequence (189 aa):
MEFYLELLNPVFEHLAEYKIQYIGGAAIGLPFLYFSRKYTVPLILYLLEISVYLSLMHGVVHLLVLVTAWFKVTSSMKALRPDGTPSEQVDWTTPLFSFWDRSLYEPAWLLYMEACFVVIVLVVVFRYRPMSTQHKPKPRYNPDGTPIAKKDKKQGAEDYLHKYRRRKYADEVRAEDERLKRLENQRRK

pLDDT: mean 81.5, std 13.61, range [50.22, 97.31]

Foldseek 3Di:
DVVVCVVCVVVVVVCVVCVVVVVVCCVVVVVVCVVCVLPVVLVVVLVVVLVVVLLVLLVVLQVVQVVVQVCVQVVPPADQDPVRHRPDRQPQDQDNPPNVDCVRGVVNVSNVVSVVVSVVSVCCCCVVPPSPSVPDDQDQADPVRHGDDPVCSVVRSVVVVVVVVCVVCVVVVVVVVVVVVVVVVVVVD

Radius of gyration: 30.5 Å; chains: 1; bounding box: 58×65×90 Å